Protein AF-A0A0M4GT12-F1 (afdb_monomer_lite)

Structure (mmCIF, N/CA/C/O backbone):
data_AF-A0A0M4GT12-F1
#
_entry.id   AF-A0A0M4GT12-F1
#
loop_
_atom_site.group_PDB
_atom_site.id
_atom_site.type_symbol
_atom_site.label_atom_id
_atom_site.label_alt_id
_atom_site.label_comp_id
_atom_site.label_asym_id
_atom_site.label_entity_id
_atom_site.label_seq_id
_atom_site.pdbx_PDB_ins_code
_atom_site.Cartn_x
_atom_site.Cartn_y
_atom_site.Cartn_z
_atom_site.occupancy
_atom_site.B_iso_or_equiv
_atom_site.auth_seq_id
_atom_site.auth_comp_id
_atom_site.auth_asym_id
_atom_site.auth_atom_id
_atom_site.pdbx_PDB_model_num
ATOM 1 N N . MET A 1 1 ? 30.288 -20.845 0.900 1.00 31.38 1 MET A N 1
ATOM 2 C CA . MET A 1 1 ? 29.577 -21.701 -0.071 1.00 31.38 1 MET A CA 1
ATOM 3 C C . MET A 1 1 ? 28.339 -20.918 -0.477 1.00 31.38 1 MET A C 1
ATOM 5 O O . MET A 1 1 ? 27.405 -20.846 0.304 1.00 31.38 1 MET A O 1
ATOM 9 N N . TRP A 1 2 ? 28.412 -20.180 -1.585 1.00 34.66 2 TRP A N 1
ATOM 10 C CA . TRP A 1 2 ? 27.347 -19.275 -2.030 1.00 34.66 2 TRP A CA 1
ATOM 11 C C . TRP A 1 2 ? 26.615 -19.950 -3.186 1.00 34.66 2 TRP A C 1
ATOM 13 O O . TRP A 1 2 ? 27.228 -20.265 -4.205 1.00 34.66 2 TRP A O 1
ATOM 23 N N . PHE A 1 3 ? 25.332 -20.250 -3.001 1.00 40.91 3 PHE A N 1
ATOM 24 C CA . PHE A 1 3 ? 24.521 -20.883 -4.032 1.00 40.91 3 PHE A CA 1
ATOM 25 C C . PHE A 1 3 ? 24.009 -19.814 -5.000 1.00 40.91 3 PHE A C 1
ATOM 27 O O . PHE A 1 3 ? 23.063 -19.094 -4.699 1.00 40.91 3 PHE A O 1
ATOM 34 N N . HIS A 1 4 ? 24.619 -19.736 -6.183 1.00 47.84 4 HIS A N 1
ATOM 35 C CA . HIS A 1 4 ? 23.984 -19.135 -7.352 1.00 47.84 4 HIS A CA 1
ATOM 36 C C . HIS A 1 4 ? 22.899 -20.094 -7.859 1.00 47.84 4 HIS A C 1
ATOM 38 O O . HIS A 1 4 ? 23.170 -21.012 -8.635 1.00 47.84 4 HIS A O 1
ATOM 44 N N . LEU A 1 5 ? 21.664 -19.912 -7.393 1.00 47.19 5 LEU A N 1
ATOM 45 C CA . LEU A 1 5 ? 20.502 -20.589 -7.961 1.00 47.19 5 LEU A CA 1
ATOM 46 C C . LEU A 1 5 ? 20.040 -19.825 -9.210 1.00 47.19 5 LEU A C 1
ATOM 48 O O . LEU A 1 5 ? 19.575 -18.697 -9.131 1.00 47.19 5 LEU A O 1
ATOM 52 N N . ARG A 1 6 ? 20.264 -20.475 -10.358 1.00 41.41 6 ARG A N 1
ATOM 53 C CA . ARG A 1 6 ? 19.697 -20.270 -11.704 1.00 41.41 6 ARG A CA 1
ATOM 54 C C . ARG A 1 6 ? 19.019 -18.918 -11.986 1.00 41.41 6 ARG A C 1
ATOM 56 O O . ARG A 1 6 ? 17.830 -18.731 -11.759 1.00 41.41 6 ARG A O 1
ATOM 63 N N . TRP A 1 7 ? 19.782 -18.065 -12.662 1.00 50.06 7 TRP A N 1
ATOM 64 C CA . TRP A 1 7 ? 19.317 -16.954 -13.493 1.00 50.06 7 TRP A CA 1
ATOM 65 C C . TRP A 1 7 ? 18.466 -17.504 -14.655 1.00 50.06 7 TRP A C 1
ATOM 67 O O . TRP A 1 7 ? 18.990 -18.231 -15.500 1.00 50.06 7 TRP A O 1
ATOM 77 N N . GLY A 1 8 ? 17.163 -17.210 -14.700 1.00 49.66 8 GLY A N 1
ATOM 78 C CA . GLY A 1 8 ? 16.334 -17.556 -15.868 1.00 49.66 8 GLY A CA 1
ATOM 79 C C . GLY A 1 8 ? 14.818 -17.525 -15.676 1.00 49.66 8 GLY A C 1
ATOM 80 O O . GLY A 1 8 ? 14.084 -17.409 -16.651 1.00 49.66 8 GLY A O 1
ATOM 81 N N . THR A 1 9 ? 14.325 -17.577 -14.445 1.00 63.59 9 THR A N 1
ATOM 82 C CA . THR A 1 9 ? 12.902 -17.397 -14.137 1.00 63.59 9 THR A CA 1
ATOM 83 C C . THR A 1 9 ? 12.826 -16.455 -12.951 1.00 63.59 9 THR A C 1
ATOM 85 O O . THR A 1 9 ? 13.494 -16.724 -11.956 1.00 63.59 9 THR A O 1
ATOM 88 N N . GLY A 1 10 ? 12.087 -15.347 -13.072 1.00 73.38 10 GLY A N 1
ATOM 89 C CA . GLY A 1 10 ? 11.880 -14.392 -11.977 1.00 73.38 10 GLY A CA 1
ATOM 90 C C . GLY A 1 10 ? 11.332 -15.051 -10.698 1.00 73.38 10 GLY A C 1
ATOM 91 O O .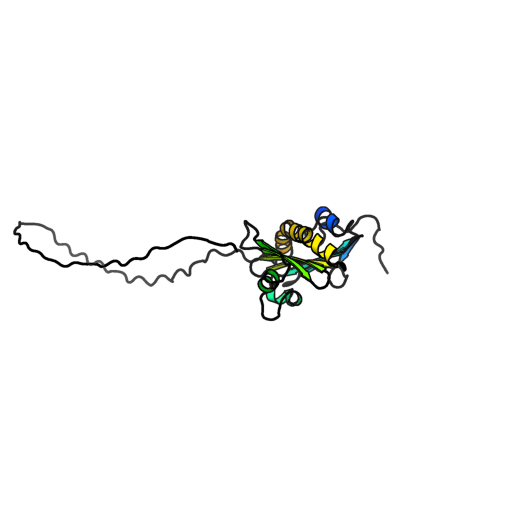 GLY A 1 10 ? 11.116 -16.267 -10.668 1.00 73.38 10 GLY A O 1
ATOM 92 N N . PRO A 1 11 ? 11.093 -14.273 -9.632 1.00 85.06 11 PRO A N 1
ATOM 93 C CA . PRO A 1 11 ? 10.659 -14.812 -8.351 1.00 85.06 11 PRO A CA 1
ATOM 94 C C . PRO A 1 11 ? 9.396 -15.668 -8.495 1.00 85.06 11 PRO A C 1
ATOM 96 O O . PRO A 1 11 ? 8.547 -15.429 -9.360 1.00 85.06 11 PRO A O 1
ATOM 99 N N . ALA A 1 12 ? 9.302 -16.691 -7.644 1.00 86.38 12 ALA A N 1
ATOM 100 C CA . ALA A 1 12 ? 8.151 -17.578 -7.616 1.00 86.38 12 ALA A CA 1
ATOM 101 C C . ALA A 1 12 ? 6.878 -16.792 -7.276 1.00 86.38 12 ALA A C 1
ATOM 103 O O . ALA A 1 12 ? 6.884 -15.918 -6.409 1.00 86.38 12 ALA A O 1
ATOM 104 N N . GLU A 1 13 ? 5.787 -17.121 -7.962 1.00 88.69 13 GLU A N 1
ATOM 105 C CA . GLU A 1 13 ? 4.463 -16.610 -7.629 1.00 88.69 13 GLU A CA 1
ATOM 106 C C . GLU A 1 13 ? 3.770 -17.534 -6.611 1.00 88.69 13 GLU A C 1
ATOM 108 O O . GLU A 1 13 ? 3.918 -18.756 -6.711 1.00 88.69 13 GLU A O 1
ATOM 113 N N . PRO A 1 14 ? 2.972 -16.984 -5.678 1.00 92.38 14 PRO A N 1
ATOM 114 C CA . PRO A 1 14 ? 2.727 -15.556 -5.478 1.00 92.38 14 PRO A CA 1
ATOM 115 C C . PRO A 1 14 ? 3.894 -14.848 -4.766 1.00 92.38 14 PRO A C 1
ATOM 117 O O . PRO A 1 14 ? 4.503 -15.377 -3.839 1.00 92.38 14 PRO A O 1
ATOM 120 N N . MET A 1 15 ? 4.172 -13.615 -5.183 1.00 93.38 15 MET A N 1
ATOM 121 C CA . MET A 1 15 ? 5.093 -12.707 -4.496 1.00 93.38 15 MET A CA 1
ATOM 122 C C . MET A 1 15 ? 4.353 -12.031 -3.344 1.00 93.38 15 MET A C 1
ATOM 124 O O . MET A 1 15 ? 3.169 -11.726 -3.474 1.00 93.38 15 MET A O 1
ATOM 128 N N . CYS A 1 16 ? 5.028 -11.783 -2.220 1.00 93.81 16 CYS A N 1
ATOM 129 C CA . CYS A 1 16 ? 4.404 -11.152 -1.053 1.00 93.81 16 CYS A CA 1
ATOM 130 C C . CYS A 1 16 ? 3.036 -11.776 -0.697 1.00 93.81 16 CYS A C 1
ATOM 132 O O . CYS A 1 16 ? 2.039 -11.069 -0.562 1.00 93.81 16 CYS A O 1
ATOM 134 N N . LEU A 1 17 ? 2.998 -13.114 -0.605 1.00 93.31 17 LEU A N 1
ATOM 135 C CA . LEU A 1 17 ? 1.842 -13.975 -0.289 1.00 93.31 17 LEU A CA 1
ATOM 136 C C . LEU A 1 17 ? 0.717 -14.021 -1.330 1.00 93.31 17 LEU A C 1
ATOM 138 O O . LEU A 1 17 ? 0.179 -15.095 -1.583 1.00 93.31 17 LEU A O 1
ATOM 142 N N . VAL A 1 18 ? 0.346 -12.892 -1.934 1.00 95.62 18 VAL A N 1
ATOM 143 C CA . VAL A 1 18 ? -0.872 -12.797 -2.765 1.00 95.62 18 VAL A CA 1
ATOM 144 C C . VAL A 1 18 ? -0.678 -12.065 -4.090 1.00 95.62 18 VAL A C 1
ATOM 146 O O . VAL A 1 18 ? -1.592 -12.054 -4.919 1.00 95.62 18 VAL A O 1
ATOM 149 N N . MET A 1 19 ? 0.476 -11.430 -4.307 1.00 95.06 19 MET A N 1
ATOM 150 C CA . MET A 1 19 ? 0.724 -10.634 -5.506 1.00 95.06 19 MET A CA 1
ATOM 151 C C . MET A 1 19 ? 1.173 -11.512 -6.666 1.00 95.06 19 MET A C 1
ATOM 153 O O . MET A 1 19 ? 2.063 -12.355 -6.549 1.00 95.06 19 MET A O 1
ATOM 157 N N . THR A 1 20 ? 0.573 -11.274 -7.825 1.00 95.38 20 THR A N 1
ATOM 158 C CA . THR A 1 20 ? 0.978 -11.910 -9.079 1.00 95.38 20 THR A CA 1
ATOM 159 C C . THR A 1 20 ? 1.884 -10.981 -9.881 1.00 95.38 20 THR A C 1
ATOM 161 O O . THR A 1 20 ? 1.942 -9.773 -9.648 1.00 95.38 20 THR A O 1
ATOM 164 N N . ARG A 1 21 ? 2.544 -11.511 -10.904 1.00 94.69 21 ARG A N 1
ATOM 165 C CA . ARG A 1 21 ? 3.296 -10.760 -11.911 1.00 94.69 21 ARG A CA 1
ATOM 166 C C . ARG A 1 21 ? 2.418 -9.720 -12.586 1.00 94.69 21 ARG A C 1
ATOM 168 O O . ARG A 1 21 ? 2.892 -8.629 -12.865 1.00 94.69 21 ARG A O 1
ATOM 175 N N . GLN A 1 22 ? 1.138 -10.015 -12.805 1.00 95.19 22 GLN A N 1
ATOM 176 C CA . GLN A 1 22 ? 0.198 -9.043 -13.368 1.00 95.19 22 GLN A CA 1
ATOM 177 C C . GLN A 1 22 ? -0.039 -7.852 -12.433 1.00 95.19 22 GLN A C 1
ATOM 179 O O . GLN A 1 22 ? -0.253 -6.742 -12.912 1.00 95.19 22 GLN A O 1
ATOM 184 N N . ASP A 1 23 ? 0.026 -8.070 -11.119 1.00 96.56 23 ASP A N 1
ATOM 185 C CA . ASP A 1 23 ? -0.130 -7.004 -10.134 1.00 96.56 23 ASP A CA 1
ATOM 186 C C . ASP A 1 23 ? 1.118 -6.128 -10.031 1.00 96.56 23 ASP A C 1
ATOM 188 O O . ASP A 1 23 ? 0.999 -4.907 -9.963 1.00 96.56 23 ASP A O 1
ATOM 192 N N . VAL A 1 24 ? 2.305 -6.743 -10.032 1.00 95.69 24 VAL A N 1
ATOM 193 C CA . VAL A 1 24 ? 3.561 -6.022 -9.769 1.00 95.69 24 VAL A CA 1
ATOM 194 C C . VAL A 1 24 ? 4.196 -5.444 -11.029 1.00 95.69 24 VAL A C 1
ATOM 196 O O . VAL A 1 24 ? 4.809 -4.382 -10.962 1.00 95.69 24 VAL A O 1
ATOM 199 N N . ARG A 1 25 ? 4.038 -6.083 -12.195 1.00 95.88 25 ARG A N 1
ATOM 200 C CA . ARG A 1 25 ? 4.736 -5.661 -13.420 1.00 95.88 25 ARG A CA 1
ATOM 201 C C . ARG A 1 25 ? 4.466 -4.206 -13.825 1.00 95.88 25 ARG A C 1
ATOM 203 O O . ARG A 1 25 ? 5.420 -3.530 -14.200 1.00 95.88 25 ARG A O 1
ATOM 210 N N . PRO A 1 26 ? 3.228 -3.679 -13.730 1.00 95.69 26 PRO A N 1
ATOM 211 C CA . PRO A 1 26 ? 2.958 -2.266 -14.021 1.00 95.69 26 PRO A CA 1
ATOM 212 C C . PRO A 1 26 ? 3.675 -1.277 -13.083 1.00 95.69 26 PRO A C 1
ATOM 214 O O . PRO A 1 26 ? 3.834 -0.101 -13.424 1.00 95.69 26 PRO A O 1
ATOM 217 N N . LEU A 1 27 ? 4.086 -1.747 -11.903 1.00 95.62 27 LEU A N 1
ATOM 218 C CA . LEU A 1 27 ? 4.698 -0.948 -10.847 1.00 95.62 27 LEU A CA 1
ATOM 219 C C . LEU A 1 27 ? 6.226 -1.004 -10.907 1.00 95.62 27 LEU A C 1
ATOM 221 O O . LEU A 1 27 ? 6.869 0.040 -10.864 1.00 95.62 27 LEU A O 1
ATOM 225 N N . VAL A 1 28 ? 6.800 -2.205 -11.027 1.00 95.38 28 VAL A N 1
ATOM 226 C CA . VAL A 1 28 ? 8.249 -2.425 -10.856 1.00 95.38 28 VAL A CA 1
ATOM 227 C C . VAL A 1 28 ? 8.977 -2.922 -12.108 1.00 95.38 28 VAL A C 1
ATOM 229 O O . VAL A 1 28 ? 10.199 -3.063 -12.081 1.00 95.38 28 VAL A O 1
ATOM 232 N N . GLY A 1 29 ? 8.269 -3.160 -13.215 1.00 94.69 29 GLY A N 1
ATOM 233 C CA . GLY A 1 29 ? 8.816 -3.874 -14.373 1.00 94.69 29 GLY A CA 1
ATOM 234 C C . GLY A 1 29 ? 8.836 -5.387 -14.139 1.00 94.69 29 GLY A C 1
ATOM 235 O O . GLY A 1 29 ? 8.055 -5.902 -13.337 1.00 94.69 29 GLY A O 1
ATOM 236 N N . GLU A 1 30 ? 9.697 -6.129 -14.837 1.00 94.62 30 GLU A N 1
ATOM 237 C CA . GLU A 1 30 ? 9.848 -7.555 -14.530 1.00 94.62 30 GLU A CA 1
ATOM 238 C C . GLU A 1 30 ? 10.423 -7.717 -13.118 1.00 94.62 30 GLU A C 1
ATOM 240 O O . GLU A 1 30 ? 11.397 -7.066 -12.737 1.00 94.62 30 GLU A O 1
ATOM 245 N N . ALA A 1 31 ? 9.774 -8.556 -12.310 1.00 94.25 31 ALA A N 1
ATOM 246 C CA . ALA A 1 31 ? 10.211 -8.802 -10.946 1.00 94.25 31 ALA A CA 1
ATOM 247 C C . ALA A 1 31 ? 11.523 -9.598 -10.961 1.00 94.25 31 ALA A C 1
ATOM 249 O O . ALA A 1 31 ? 11.642 -10.615 -11.649 1.00 94.25 31 ALA A O 1
ATOM 250 N N . VAL A 1 32 ? 12.493 -9.143 -10.175 1.00 94.25 32 VAL A N 1
ATOM 251 C CA . VAL A 1 32 ? 13.842 -9.713 -10.082 1.00 94.25 32 VAL A CA 1
ATOM 252 C C . VAL A 1 32 ? 13.995 -10.502 -8.788 1.00 94.25 32 VAL A C 1
ATOM 254 O O . VAL A 1 32 ? 14.505 -11.622 -8.802 1.00 94.25 32 VAL A O 1
ATOM 257 N N . SER A 1 33 ? 13.532 -9.950 -7.667 1.00 92.38 33 SER A N 1
ATOM 258 C CA . SER A 1 33 ? 13.633 -10.596 -6.360 1.00 92.38 33 SER A CA 1
ATOM 259 C C . SER A 1 33 ? 12.532 -10.140 -5.407 1.00 92.38 33 SER A C 1
ATOM 261 O O . SER A 1 33 ? 11.835 -9.154 -5.642 1.00 92.38 33 SER A O 1
ATOM 263 N N . VAL A 1 34 ? 12.371 -10.895 -4.321 1.00 93.75 34 VAL A N 1
ATOM 264 C CA . VAL A 1 34 ? 11.459 -10.575 -3.223 1.00 93.75 34 VAL A CA 1
ATOM 265 C C . VAL A 1 34 ? 12.218 -10.755 -1.914 1.00 93.75 34 VAL A C 1
ATOM 267 O O . VAL A 1 34 ? 12.951 -11.737 -1.774 1.00 93.75 34 VAL A O 1
ATOM 270 N N . SER A 1 35 ? 12.074 -9.814 -0.986 1.00 91.88 35 SER A N 1
ATOM 271 C CA . SER A 1 35 ? 12.809 -9.807 0.281 1.00 91.88 35 SER A CA 1
ATOM 272 C C . SER A 1 35 ? 11.974 -9.256 1.442 1.00 91.88 35 SER A C 1
ATOM 274 O O . SER A 1 35 ? 10.878 -8.736 1.230 1.00 91.88 35 SER A O 1
ATOM 276 N N . ASP A 1 36 ? 12.459 -9.417 2.672 1.00 86.31 36 ASP A N 1
ATOM 277 C CA . ASP A 1 36 ? 11.925 -8.742 3.860 1.00 86.31 36 ASP A CA 1
ATOM 278 C C . ASP A 1 36 ? 12.496 -7.315 4.025 1.00 86.31 36 ASP A C 1
ATOM 280 O O . ASP A 1 36 ? 13.271 -6.829 3.201 1.00 86.31 36 ASP A O 1
ATOM 284 N N . ASP A 1 37 ? 12.156 -6.644 5.128 1.00 73.06 37 ASP A N 1
ATOM 285 C CA . ASP A 1 37 ? 12.654 -5.295 5.454 1.00 73.06 37 ASP A CA 1
ATOM 286 C C . ASP A 1 37 ? 14.175 -5.198 5.650 1.00 73.06 37 ASP A C 1
ATOM 288 O O . ASP A 1 37 ? 14.742 -4.105 5.653 1.00 73.06 37 ASP A O 1
ATOM 292 N N . ARG A 1 38 ? 14.852 -6.329 5.853 1.00 73.50 38 ARG A N 1
ATOM 293 C CA . ARG A 1 38 ? 16.302 -6.419 6.066 1.00 73.50 38 ARG A CA 1
ATOM 294 C C . ARG A 1 38 ? 17.027 -6.938 4.822 1.00 73.50 38 ARG A C 1
ATOM 296 O O . ARG A 1 38 ? 18.225 -7.213 4.896 1.00 73.50 38 ARG A O 1
ATOM 303 N N . GLY A 1 39 ? 16.324 -7.085 3.694 1.00 74.31 39 GLY A N 1
ATOM 304 C CA . GLY A 1 39 ? 16.860 -7.673 2.465 1.00 74.31 39 GLY A CA 1
ATOM 305 C C . GLY A 1 39 ? 17.098 -9.187 2.562 1.00 74.31 39 GLY A C 1
ATOM 306 O O . GLY A 1 39 ? 17.792 -9.762 1.721 1.00 74.31 39 GLY A O 1
ATOM 307 N N . GLY A 1 40 ? 16.562 -9.829 3.599 1.00 75.19 40 GLY A N 1
ATOM 308 C CA . GLY A 1 40 ? 16.594 -11.264 3.835 1.00 75.19 40 GLY A CA 1
ATOM 309 C C . GLY A 1 40 ? 15.408 -12.000 3.200 1.00 75.19 40 GLY A C 1
ATOM 310 O O . GLY A 1 40 ? 14.583 -11.400 2.506 1.00 75.19 40 GLY A O 1
ATOM 311 N N . PRO A 1 41 ? 15.317 -13.327 3.395 1.00 76.81 41 PRO A N 1
ATOM 312 C CA . PRO A 1 41 ? 14.152 -14.090 2.963 1.00 76.81 41 PRO A CA 1
ATOM 313 C C . PRO A 1 41 ? 12.895 -13.608 3.695 1.00 76.81 41 PRO A C 1
ATOM 315 O O . PRO A 1 41 ? 12.948 -13.323 4.887 1.00 76.81 41 PRO A O 1
ATOM 318 N N . ILE A 1 42 ? 11.760 -13.573 2.993 1.00 76.38 42 ILE A N 1
ATOM 319 C CA . ILE A 1 42 ? 10.483 -13.134 3.571 1.00 76.38 42 ILE A CA 1
ATOM 320 C C . ILE A 1 42 ? 10.124 -14.042 4.758 1.00 76.38 42 ILE A C 1
ATOM 322 O O . ILE A 1 42 ? 10.006 -15.261 4.565 1.00 76.38 42 ILE A O 1
ATOM 326 N N . PRO A 1 43 ? 9.925 -13.494 5.967 1.00 71.75 43 PRO A N 1
ATOM 327 C CA . PRO A 1 43 ? 9.473 -14.288 7.091 1.00 71.75 43 PRO A CA 1
ATOM 328 C C . PRO A 1 43 ? 8.037 -14.767 6.857 1.00 71.75 43 PRO A C 1
ATOM 330 O O . PRO A 1 43 ? 7.231 -14.122 6.176 1.00 71.75 43 PRO A O 1
ATOM 333 N N . SER A 1 44 ? 7.702 -15.909 7.458 1.00 77.00 44 SER A N 1
ATOM 334 C CA . SER A 1 44 ? 6.291 -16.265 7.629 1.00 77.00 44 SER A CA 1
ATOM 335 C C . SER A 1 44 ? 5.601 -15.173 8.457 1.00 77.00 44 SER A C 1
ATOM 337 O O . SER A 1 44 ? 6.264 -14.586 9.312 1.00 77.00 44 SER A O 1
ATOM 339 N N . PRO A 1 45 ? 4.308 -14.885 8.229 1.00 80.44 45 PRO A N 1
ATOM 340 C CA . PRO A 1 45 ? 3.575 -13.911 9.032 1.00 80.44 45 PRO A CA 1
ATOM 341 C C . PRO A 1 45 ? 3.734 -14.177 10.533 1.00 80.44 45 PRO A C 1
ATOM 343 O O . PRO A 1 45 ? 3.393 -15.256 11.018 1.00 80.44 45 PRO A O 1
ATOM 346 N N . GLU A 1 46 ? 4.280 -13.198 11.254 1.00 75.25 46 GLU A N 1
ATOM 347 C CA . GLU A 1 46 ? 4.366 -13.205 12.713 1.00 75.25 46 GLU A CA 1
ATOM 348 C C . GLU A 1 46 ? 3.187 -12.413 13.302 1.00 75.25 46 GLU A C 1
ATOM 350 O O . GLU A 1 46 ? 2.649 -11.524 12.637 1.00 75.25 46 GLU A O 1
ATOM 355 N N . PRO A 1 47 ? 2.754 -12.694 14.545 1.00 77.19 47 PRO A N 1
ATOM 356 C CA . PRO A 1 47 ? 1.672 -11.940 15.164 1.00 77.19 47 PRO A CA 1
ATOM 357 C C . PRO A 1 47 ? 2.006 -10.442 15.247 1.00 77.19 47 PRO A C 1
ATOM 359 O O . PRO A 1 47 ? 2.983 -10.049 15.881 1.00 77.19 47 PRO A O 1
ATOM 362 N N . GLY A 1 48 ? 1.163 -9.604 14.641 1.00 88.06 48 GLY A N 1
ATOM 363 C CA . GLY A 1 48 ? 1.165 -8.154 14.853 1.00 88.06 48 GLY A CA 1
ATOM 364 C C . GLY A 1 48 ? 1.825 -7.306 13.765 1.00 88.06 48 GLY A C 1
ATOM 365 O O . GLY A 1 48 ? 1.531 -6.119 13.698 1.00 88.06 48 GLY A O 1
ATOM 366 N N . TYR A 1 49 ? 2.685 -7.854 12.904 1.00 91.88 49 TYR A N 1
ATOM 367 C CA . TYR A 1 49 ? 3.234 -7.108 11.765 1.00 91.88 49 TYR A CA 1
ATOM 368 C C . TYR A 1 49 ? 3.862 -8.049 10.741 1.00 91.88 49 TYR A C 1
ATOM 370 O O . TYR A 1 49 ? 4.532 -9.018 11.095 1.00 91.88 49 TYR A O 1
ATOM 378 N N . TRP A 1 50 ? 3.690 -7.734 9.464 1.00 94.00 50 TRP A N 1
ATOM 379 C CA . TRP A 1 50 ? 4.346 -8.442 8.377 1.00 94.00 50 TRP A CA 1
ATOM 380 C C . TRP A 1 50 ? 4.717 -7.466 7.268 1.00 94.00 50 TRP A C 1
ATOM 382 O O . TRP A 1 50 ? 3.934 -6.576 6.942 1.00 94.00 50 TRP A O 1
ATOM 392 N N . ALA A 1 51 ? 5.891 -7.651 6.670 1.00 93.94 51 ALA A N 1
ATOM 393 C CA . ALA A 1 51 ? 6.338 -6.830 5.560 1.00 93.94 51 ALA A CA 1
ATOM 394 C C . ALA A 1 51 ? 7.071 -7.643 4.494 1.00 93.94 51 ALA A C 1
ATOM 396 O O . ALA A 1 51 ? 7.666 -8.690 4.764 1.00 93.94 51 ALA A O 1
ATOM 397 N N . CYS A 1 52 ? 7.005 -7.143 3.266 1.00 94.56 52 CYS A N 1
ATOM 398 C CA . CYS A 1 52 ? 7.600 -7.754 2.093 1.00 94.56 52 CYS A CA 1
ATOM 399 C C . CYS A 1 52 ? 7.903 -6.699 1.033 1.00 94.56 52 CYS A C 1
ATOM 401 O O . CYS A 1 52 ? 7.088 -5.815 0.781 1.00 94.56 52 CYS A O 1
ATOM 403 N N . SER A 1 53 ? 9.042 -6.832 0.364 1.00 95.62 53 SER A N 1
ATOM 404 C CA . SER A 1 53 ? 9.442 -5.977 -0.747 1.00 95.62 53 SER A CA 1
ATOM 405 C C . SER A 1 53 ? 9.552 -6.780 -2.035 1.00 95.62 53 SER A C 1
ATOM 407 O O . SER A 1 53 ? 10.154 -7.853 -2.051 1.00 95.62 53 SER A O 1
ATOM 409 N N . VAL A 1 54 ? 9.003 -6.252 -3.131 1.00 96.06 54 VAL A N 1
ATOM 410 C CA . VAL A 1 54 ? 9.221 -6.775 -4.489 1.00 96.06 54 VAL A CA 1
ATOM 411 C C . VAL A 1 54 ? 10.147 -5.819 -5.219 1.00 96.06 54 VAL A C 1
ATOM 413 O O . VAL A 1 54 ? 9.800 -4.657 -5.430 1.00 96.06 54 VAL A O 1
ATOM 416 N N . HIS A 1 55 ? 11.299 -6.326 -5.644 1.00 94.69 55 HIS A N 1
ATOM 417 C CA . HIS A 1 55 ? 12.267 -5.581 -6.436 1.00 94.69 55 HIS A CA 1
ATOM 418 C C . HIS A 1 55 ? 12.126 -5.981 -7.897 1.00 94.69 55 HIS A C 1
ATOM 420 O O . HIS A 1 55 ? 12.246 -7.162 -8.237 1.00 94.69 55 HIS A O 1
ATOM 426 N N . GLY A 1 56 ? 11.867 -5.009 -8.762 1.00 94.12 56 GLY A N 1
ATOM 427 C CA . GLY A 1 56 ? 11.867 -5.198 -10.205 1.00 94.12 56 GLY A CA 1
ATOM 428 C C . GLY A 1 56 ? 12.981 -4.418 -10.887 1.00 94.12 56 GLY A C 1
ATOM 429 O O . GLY A 1 56 ? 13.775 -3.728 -10.250 1.00 94.12 56 GLY A O 1
ATOM 430 N N . GLU A 1 57 ? 13.040 -4.541 -12.207 1.00 93.69 57 GLU A N 1
ATOM 431 C CA . GLU A 1 57 ? 14.054 -3.881 -13.037 1.00 93.69 57 GLU A CA 1
ATOM 432 C C . GLU A 1 57 ? 13.976 -2.348 -12.995 1.00 93.69 57 GLU A C 1
ATOM 434 O O . GLU A 1 57 ? 14.976 -1.676 -13.235 1.00 93.69 57 GLU A O 1
ATOM 439 N N . SER A 1 58 ? 12.789 -1.789 -12.737 1.00 91.88 58 SER A N 1
ATOM 440 C CA . SER A 1 58 ? 12.538 -0.342 -12.826 1.00 91.88 58 SER A CA 1
ATOM 441 C C . SER A 1 58 ? 12.321 0.336 -11.478 1.00 91.88 58 SER A C 1
ATOM 443 O O . SER A 1 58 ? 12.578 1.530 -11.352 1.00 91.88 58 SER A O 1
ATOM 445 N N . ALA A 1 59 ? 11.805 -0.391 -10.490 1.00 94.00 59 ALA A N 1
ATOM 446 C CA . ALA A 1 59 ? 11.475 0.152 -9.177 1.00 94.00 59 ALA A CA 1
ATOM 447 C C . ALA A 1 59 ? 11.367 -0.974 -8.143 1.00 94.00 59 ALA A C 1
ATOM 449 O O . ALA A 1 59 ? 11.502 -2.156 -8.461 1.00 94.00 59 ALA A O 1
ATOM 450 N N . SER A 1 60 ? 11.093 -0.608 -6.895 1.00 94.38 60 SER A N 1
ATOM 451 C CA . SER A 1 60 ? 10.709 -1.551 -5.846 1.00 94.38 60 SER A CA 1
ATOM 452 C C . SER A 1 60 ? 9.422 -1.085 -5.186 1.00 94.38 60 SER A C 1
ATOM 454 O O . SER A 1 60 ? 9.207 0.116 -5.039 1.00 94.38 60 SER A O 1
ATOM 456 N N . ILE A 1 61 ? 8.579 -2.031 -4.786 1.00 96.31 61 ILE A N 1
ATOM 457 C CA . ILE A 1 61 ? 7.466 -1.754 -3.876 1.00 96.31 61 ILE A CA 1
ATOM 458 C C . ILE A 1 61 ? 7.730 -2.426 -2.543 1.00 96.31 61 ILE A C 1
ATOM 460 O O . ILE A 1 61 ? 8.267 -3.535 -2.507 1.00 96.31 61 ILE A O 1
ATOM 464 N N . ARG A 1 62 ? 7.295 -1.776 -1.469 1.00 95.75 62 ARG A N 1
ATOM 465 C CA . ARG A 1 62 ? 7.236 -2.348 -0.128 1.00 95.75 62 ARG A CA 1
ATOM 466 C C . ARG A 1 62 ? 5.782 -2.485 0.289 1.00 95.75 62 ARG A C 1
ATOM 468 O O . ARG A 1 62 ? 4.961 -1.628 -0.018 1.00 95.75 62 ARG A O 1
ATOM 475 N N . VAL A 1 63 ? 5.472 -3.589 0.945 1.00 96.62 63 VAL A N 1
ATOM 476 C CA . VAL A 1 63 ? 4.140 -3.977 1.393 1.00 96.62 63 VAL A CA 1
ATOM 477 C C . VAL A 1 63 ? 4.225 -4.240 2.881 1.00 96.62 63 VAL A C 1
ATOM 479 O O . VAL A 1 63 ? 5.092 -4.990 3.318 1.00 96.62 63 VAL A O 1
ATOM 482 N N . GLU A 1 64 ? 3.313 -3.662 3.643 1.00 96.06 64 GLU A N 1
ATOM 483 C CA . GLU A 1 64 ? 3.214 -3.824 5.087 1.00 96.06 64 GLU A CA 1
ATOM 484 C C . GLU A 1 64 ? 1.788 -4.202 5.443 1.00 96.06 64 GLU A C 1
ATOM 486 O O . GLU A 1 64 ? 0.845 -3.640 4.892 1.00 96.06 64 GLU A O 1
ATOM 491 N N . ALA A 1 65 ? 1.625 -5.126 6.378 1.00 96.56 65 ALA A N 1
ATOM 492 C CA . ALA A 1 65 ? 0.339 -5.531 6.911 1.00 96.56 65 ALA A CA 1
ATOM 493 C C . ALA A 1 65 ? 0.410 -5.586 8.437 1.00 96.56 65 ALA A C 1
ATOM 495 O O . ALA A 1 65 ? 1.409 -6.019 9.013 1.00 96.56 65 ALA A O 1
ATOM 496 N N . THR A 1 66 ? -0.657 -5.154 9.098 1.00 96.06 66 THR A N 1
ATOM 497 C CA . THR A 1 66 ? -0.747 -5.149 10.561 1.00 96.06 66 THR A CA 1
ATOM 498 C C . THR A 1 66 ? -2.201 -5.283 11.013 1.00 96.06 66 THR A C 1
ATOM 500 O O . THR A 1 66 ? -3.077 -4.688 10.379 1.00 96.06 66 THR A O 1
ATOM 503 N N . PRO A 1 67 ? -2.487 -6.021 12.100 1.00 95.56 67 PRO A N 1
ATOM 504 C CA . PRO A 1 67 ? -3.784 -5.973 12.757 1.00 95.56 67 PRO A CA 1
ATOM 505 C C . PRO A 1 67 ? -3.961 -4.717 13.634 1.00 95.56 67 PRO A C 1
ATOM 507 O O . PRO A 1 67 ? -5.101 -4.366 13.922 1.00 95.56 67 PRO A O 1
ATOM 510 N N . ASP A 1 68 ? -2.867 -4.027 13.989 1.00 94.69 68 ASP A N 1
ATOM 511 C CA . ASP A 1 68 ? -2.813 -2.894 14.926 1.00 94.69 68 ASP A CA 1
ATOM 512 C C . ASP A 1 68 ? -2.215 -1.645 14.246 1.00 94.69 68 ASP A C 1
ATOM 514 O O . ASP A 1 68 ? -1.061 -1.260 14.468 1.00 94.69 68 ASP A O 1
ATOM 518 N N . ALA A 1 69 ? -2.980 -1.016 13.355 1.00 95.56 69 ALA A N 1
ATOM 519 C CA . ALA A 1 69 ? -2.514 0.081 12.506 1.00 95.56 69 ALA A CA 1
ATOM 520 C C . ALA A 1 69 ? -2.022 1.294 13.309 1.00 95.56 69 ALA A C 1
ATOM 522 O O . ALA A 1 69 ? -0.960 1.836 13.014 1.00 95.56 69 ALA A O 1
ATOM 523 N N . ASP A 1 70 ? -2.749 1.700 14.351 1.00 95.44 70 ASP A N 1
ATOM 524 C CA . ASP A 1 70 ? -2.390 2.884 15.139 1.00 95.44 70 ASP A CA 1
ATOM 525 C C . ASP A 1 70 ? -1.090 2.720 15.934 1.00 95.44 70 ASP A C 1
ATOM 527 O O . ASP A 1 70 ? -0.420 3.720 16.206 1.00 95.44 70 ASP A O 1
ATOM 531 N N . GLU A 1 71 ? -0.727 1.491 16.301 1.00 93.06 71 GLU A N 1
ATOM 532 C CA . GLU A 1 71 ? 0.525 1.190 16.997 1.00 93.06 71 GLU A CA 1
ATOM 533 C C . GLU A 1 71 ? 1.674 0.995 16.001 1.00 93.06 71 GLU A C 1
ATOM 535 O O . GLU A 1 71 ? 2.756 1.561 16.166 1.00 93.06 71 GLU A O 1
ATOM 540 N N . ARG A 1 72 ? 1.440 0.202 14.948 1.00 94.06 72 ARG A N 1
ATOM 541 C CA . ARG A 1 72 ? 2.501 -0.285 14.053 1.00 94.06 72 ARG A CA 1
ATOM 542 C C . ARG A 1 72 ? 2.834 0.655 12.903 1.00 94.06 72 ARG A C 1
ATOM 544 O O . ARG A 1 72 ? 3.920 0.547 12.346 1.00 94.06 72 ARG A O 1
ATOM 551 N N . LEU A 1 73 ? 1.949 1.593 12.571 1.00 94.69 73 LEU A N 1
ATOM 552 C CA . LEU A 1 73 ? 2.144 2.569 11.493 1.00 94.69 73 LEU A CA 1
ATOM 553 C C . LEU A 1 73 ? 2.485 3.968 12.024 1.00 94.69 73 LEU A C 1
ATOM 555 O O . LEU A 1 73 ? 2.081 4.985 11.458 1.00 94.69 73 LEU A O 1
ATOM 559 N N . SER A 1 74 ? 3.247 4.027 13.118 1.00 93.62 74 SER A N 1
ATOM 560 C CA . SER A 1 74 ? 3.648 5.276 13.778 1.00 93.62 74 SER A CA 1
ATOM 561 C C . SER A 1 74 ? 4.408 6.243 12.859 1.00 93.62 74 SER A C 1
ATOM 563 O O . SER A 1 74 ? 4.283 7.451 13.024 1.00 93.62 74 SER A O 1
ATOM 565 N N . ASN A 1 75 ? 5.114 5.738 11.842 1.00 92.81 75 ASN A N 1
ATOM 566 C CA . ASN A 1 75 ? 5.842 6.552 10.858 1.00 92.81 75 ASN A CA 1
ATOM 567 C C . ASN A 1 75 ? 4.928 7.355 9.906 1.00 92.81 75 ASN A C 1
ATOM 569 O O . ASN A 1 75 ? 5.388 8.279 9.233 1.00 92.81 75 ASN A O 1
ATOM 573 N N . TYR A 1 76 ? 3.640 7.009 9.827 1.00 94.31 76 TYR A N 1
ATOM 574 C CA . TYR A 1 76 ? 2.681 7.636 8.908 1.00 94.31 76 TYR A CA 1
ATOM 575 C C . TYR A 1 76 ? 1.755 8.649 9.581 1.00 94.31 76 TYR A C 1
ATOM 577 O O . TYR A 1 76 ? 0.985 9.332 8.897 1.00 94.31 76 TYR A O 1
ATOM 585 N N . LYS A 1 77 ? 1.827 8.762 10.909 1.00 93.94 77 LYS A N 1
ATOM 586 C CA . LYS A 1 77 ? 0.871 9.521 11.711 1.00 93.94 77 LYS A CA 1
ATOM 587 C C . LYS A 1 77 ? 1.545 10.520 12.640 1.00 93.94 77 LYS A C 1
ATOM 589 O O . LYS A 1 77 ? 2.716 10.385 12.983 1.00 93.94 77 LYS A O 1
ATOM 594 N N . ASP A 1 78 ? 0.758 11.480 13.104 1.00 92.44 78 ASP A N 1
ATOM 595 C CA . ASP A 1 78 ? 1.154 12.296 14.245 1.00 92.44 78 ASP A CA 1
ATOM 596 C C . ASP A 1 78 ? 1.045 11.454 15.530 1.00 92.44 78 ASP A C 1
ATOM 598 O O . ASP A 1 78 ? 0.134 10.625 15.630 1.00 92.44 78 ASP A O 1
ATOM 602 N N . PRO A 1 79 ? 1.919 11.645 16.538 1.00 89.62 79 PRO A N 1
ATOM 603 C CA . PRO A 1 79 ? 1.983 10.762 17.707 1.00 89.62 79 PRO A CA 1
ATOM 604 C C . PRO A 1 79 ? 0.644 10.549 18.431 1.00 89.62 79 PRO A C 1
ATOM 606 O O . PRO A 1 79 ? 0.346 9.439 18.869 1.00 89.62 79 PRO A O 1
ATOM 609 N N . GLU A 1 80 ? -0.175 11.598 18.521 1.00 92.94 80 GLU A N 1
ATOM 610 C CA . GLU A 1 80 ? -1.437 11.608 19.275 1.00 92.94 80 GLU A CA 1
ATOM 611 C C . GLU A 1 80 ? -2.680 11.400 18.399 1.00 92.94 80 GLU A C 1
ATOM 613 O O . GLU A 1 80 ? -3.801 11.385 18.906 1.00 92.94 80 GLU A O 1
ATOM 618 N N . THR A 1 81 ? -2.508 11.245 17.085 1.00 95.50 81 THR A N 1
ATOM 619 C CA . THR A 1 81 ? -3.627 11.137 16.142 1.00 95.50 81 THR A CA 1
ATOM 620 C C . THR A 1 81 ? -3.694 9.722 15.563 1.00 95.50 81 THR A C 1
ATOM 622 O O . THR A 1 81 ? -2.654 9.150 15.226 1.00 95.50 81 THR A O 1
ATOM 625 N N . PRO A 1 82 ? -4.889 9.112 15.444 1.00 96.06 82 PRO A N 1
ATOM 626 C CA . PRO A 1 82 ? -5.046 7.845 14.737 1.00 96.06 82 PRO A CA 1
ATOM 627 C C . PRO A 1 82 ? -4.526 7.930 13.298 1.00 96.06 82 PRO A C 1
ATOM 629 O O . PRO A 1 82 ? -4.725 8.942 12.620 1.00 96.06 82 PRO A O 1
ATOM 632 N N . VAL A 1 83 ? -3.904 6.863 12.794 1.00 97.50 83 VAL A N 1
ATOM 633 C CA . VAL A 1 83 ? -3.231 6.869 11.484 1.00 97.50 83 VAL A CA 1
ATOM 634 C C . VAL A 1 83 ? -4.188 7.210 10.350 1.00 97.50 83 VAL A C 1
ATOM 636 O O . VAL A 1 83 ? -3.882 8.058 9.513 1.00 97.50 83 VAL A O 1
ATOM 639 N N . LEU A 1 84 ? -5.395 6.642 10.363 1.00 96.69 84 LEU A N 1
ATOM 640 C CA . LEU A 1 84 ? -6.402 6.943 9.349 1.00 96.69 84 LEU A CA 1
ATOM 641 C C . LEU A 1 84 ? -6.821 8.422 9.394 1.00 96.69 84 LEU A C 1
ATOM 643 O O . LEU A 1 84 ? -7.020 9.044 8.350 1.00 96.69 84 LEU A O 1
ATOM 647 N N . GLN A 1 85 ? -6.916 9.012 10.5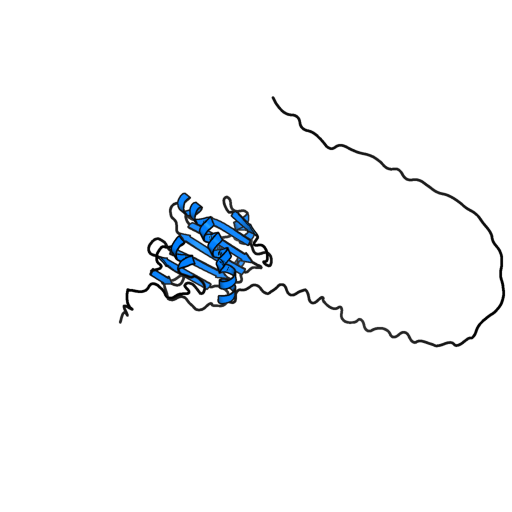86 1.00 96.81 85 GLN A N 1
ATOM 648 C CA . GLN A 1 85 ? -7.268 10.421 10.746 1.00 96.81 85 GLN A CA 1
ATOM 649 C C . GLN A 1 85 ? -6.144 11.347 10.264 1.00 96.81 85 GLN A C 1
ATOM 651 O O . GLN A 1 85 ? -6.422 12.290 9.520 1.00 96.81 85 GLN A O 1
ATOM 656 N N . THR A 1 86 ? -4.880 11.072 10.606 1.00 97.06 86 THR A N 1
ATOM 657 C CA . THR A 1 86 ? -3.747 11.843 10.066 1.00 97.06 86 THR A CA 1
ATOM 658 C C . THR A 1 86 ? -3.709 11.758 8.540 1.00 97.06 86 THR A C 1
ATOM 660 O O . THR A 1 86 ? -3.577 12.775 7.861 1.00 97.06 86 THR A O 1
ATOM 663 N N . LEU A 1 87 ? -3.871 10.562 7.968 1.00 97.19 87 LEU A N 1
ATOM 664 C CA . LEU A 1 87 ? -3.753 10.377 6.521 1.00 97.19 87 LEU A CA 1
ATOM 665 C C . LEU A 1 87 ? -4.918 10.989 5.740 1.00 97.19 87 LEU A C 1
ATOM 667 O O . LEU A 1 87 ? -4.704 11.545 4.668 1.00 97.19 87 LEU A O 1
ATOM 671 N N . THR A 1 88 ? -6.142 10.938 6.266 1.00 96.19 88 THR A N 1
ATOM 672 C CA . THR A 1 88 ? -7.313 11.542 5.601 1.00 96.19 88 THR A CA 1
ATOM 673 C C . THR A 1 88 ? -7.341 13.067 5.684 1.00 96.19 88 THR A C 1
ATOM 675 O O . THR A 1 88 ? -7.948 13.707 4.828 1.00 96.19 88 THR A O 1
ATOM 678 N N . THR A 1 89 ? -6.679 13.660 6.680 1.00 95.81 89 THR A N 1
ATOM 679 C CA . THR A 1 89 ? -6.563 15.122 6.825 1.00 95.81 89 THR A CA 1
ATOM 680 C C . THR A 1 89 ? -5.304 15.692 6.168 1.00 95.81 89 THR A C 1
ATOM 682 O O . THR A 1 89 ? -5.177 16.910 6.014 1.00 95.81 89 THR A O 1
ATOM 685 N N . ARG A 1 90 ? -4.384 14.826 5.727 1.00 95.31 90 ARG A N 1
ATOM 686 C CA . ARG A 1 90 ? -3.148 15.217 5.049 1.00 95.31 90 ARG A CA 1
ATOM 687 C C . ARG A 1 90 ? -3.448 15.923 3.727 1.00 95.31 90 ARG A C 1
ATOM 689 O O . ARG A 1 90 ? -4.193 15.435 2.878 1.00 95.31 90 ARG A O 1
ATOM 696 N N . ARG A 1 91 ? -2.805 17.075 3.512 1.00 93.50 91 ARG A N 1
ATOM 697 C CA . ARG A 1 91 ? -2.923 17.828 2.256 1.00 93.50 91 ARG A CA 1
ATOM 698 C C . ARG A 1 91 ? -2.471 16.960 1.077 1.00 93.50 91 ARG A C 1
ATOM 700 O O . ARG A 1 91 ? -1.373 16.421 1.098 1.00 93.50 91 ARG A O 1
ATOM 707 N N . GLY A 1 92 ? -3.298 16.896 0.034 1.00 92.00 92 GLY A N 1
ATOM 708 C CA . GLY A 1 92 ? -2.996 16.150 -1.192 1.00 92.00 92 GLY A CA 1
ATOM 709 C C . GLY A 1 92 ? -3.263 14.647 -1.096 1.00 92.00 92 GLY A C 1
ATOM 710 O O . GLY A 1 92 ? -3.187 13.966 -2.116 1.00 92.00 92 GLY A O 1
ATOM 711 N N . ALA A 1 93 ? -3.623 14.133 0.083 1.00 96.38 93 ALA A N 1
ATOM 712 C CA . ALA A 1 93 ? -4.096 12.767 0.202 1.00 96.38 93 ALA A CA 1
ATOM 713 C C . ALA A 1 93 ? -5.492 12.622 -0.419 1.00 96.38 93 ALA A C 1
ATOM 715 O O . ALA A 1 93 ? -6.312 13.544 -0.390 1.00 96.38 93 ALA A O 1
ATOM 716 N N . THR A 1 94 ? -5.776 11.443 -0.960 1.00 97.69 94 THR A N 1
ATOM 717 C CA . THR A 1 94 ? -7.119 11.075 -1.417 1.00 97.69 94 THR A CA 1
ATOM 718 C C . THR A 1 94 ? -7.628 9.910 -0.590 1.00 97.69 94 THR A C 1
ATOM 720 O O . THR A 1 94 ? -6.886 8.965 -0.333 1.00 97.69 94 THR A O 1
ATOM 723 N N . SER A 1 95 ? -8.889 9.967 -0.171 1.00 97.38 95 SER A N 1
ATOM 724 C CA . SER A 1 95 ? -9.538 8.914 0.607 1.00 97.38 95 SER A CA 1
ATOM 725 C C . SER A 1 95 ? -10.803 8.437 -0.093 1.00 97.38 95 SER A C 1
ATOM 727 O O . SER A 1 95 ? -11.570 9.222 -0.654 1.00 97.38 95 SER A O 1
ATOM 729 N N . GLN A 1 96 ? -10.994 7.122 -0.118 1.00 97.12 96 GLN A N 1
ATOM 730 C CA . GLN A 1 96 ? -12.098 6.480 -0.819 1.00 97.12 96 GLN A CA 1
ATOM 731 C C . GLN A 1 96 ? -12.643 5.326 0.033 1.00 97.12 96 GLN A C 1
ATOM 733 O O . GLN A 1 96 ? -11.932 4.338 0.237 1.00 97.12 96 GLN A O 1
ATOM 738 N N . PRO A 1 97 ? -13.893 5.419 0.522 1.00 96.19 97 PRO A N 1
ATOM 739 C CA . PRO A 1 97 ? -14.576 4.291 1.148 1.00 96.19 97 PRO A CA 1
ATOM 740 C C . PRO A 1 97 ? -14.729 3.131 0.160 1.00 96.19 97 PRO A C 1
ATOM 742 O O . PRO A 1 97 ? -14.944 3.364 -1.034 1.00 96.19 97 PRO A O 1
ATOM 745 N N . ILE A 1 98 ? -14.660 1.891 0.646 1.00 95.06 98 ILE A N 1
ATOM 746 C CA . ILE A 1 98 ? -14.820 0.694 -0.186 1.00 95.06 98 ILE A CA 1
ATOM 747 C C . ILE A 1 98 ? -16.211 0.081 0.027 1.00 95.06 98 ILE A C 1
ATOM 749 O O . ILE A 1 98 ? -16.485 -0.466 1.099 1.00 95.06 98 ILE A O 1
ATOM 753 N N . PRO A 1 99 ? -17.109 0.141 -0.975 1.00 88.94 99 PRO A N 1
ATOM 754 C CA . PRO A 1 99 ? -18.442 -0.441 -0.862 1.00 88.94 99 PRO A CA 1
ATOM 755 C C . PRO A 1 99 ? -18.397 -1.952 -0.608 1.00 88.94 99 PRO A C 1
ATOM 757 O O . PRO A 1 99 ? -17.561 -2.656 -1.170 1.00 88.94 99 PRO A O 1
ATOM 760 N N . GLY A 1 100 ? -19.328 -2.456 0.206 1.00 82.94 100 GLY A N 1
ATOM 761 C CA . GLY A 1 100 ? -19.446 -3.891 0.496 1.00 82.94 100 GLY A CA 1
ATOM 762 C C . GLY A 1 100 ? -18.452 -4.433 1.531 1.00 82.94 100 GLY A C 1
ATOM 763 O O . GLY A 1 100 ? -18.383 -5.644 1.707 1.00 82.94 100 GLY A O 1
ATOM 764 N N . THR A 1 101 ? -17.715 -3.558 2.221 1.00 84.31 101 THR A N 1
ATOM 765 C CA . THR A 1 101 ? -16.804 -3.901 3.332 1.00 84.31 101 THR A CA 1
ATOM 766 C C . THR A 1 101 ? -17.357 -3.409 4.669 1.00 84.31 101 THR A C 1
ATOM 768 O O . THR A 1 101 ? -18.310 -2.620 4.697 1.00 84.31 101 THR A O 1
ATOM 771 N N . ALA A 1 102 ? -16.749 -3.817 5.787 1.00 80.00 102 ALA A N 1
ATOM 772 C CA . ALA A 1 102 ? -17.132 -3.367 7.127 1.00 80.00 102 ALA A CA 1
ATOM 773 C C . ALA A 1 102 ? -16.574 -1.962 7.452 1.00 80.00 102 ALA A C 1
ATOM 775 O O . ALA A 1 102 ? -16.045 -1.721 8.535 1.00 80.00 102 ALA A O 1
ATOM 776 N N . GLY A 1 103 ? -16.698 -1.023 6.508 1.00 87.88 103 GLY A N 1
ATOM 777 C CA . GLY A 1 103 ? -16.193 0.345 6.647 1.00 87.88 103 GLY A CA 1
ATOM 778 C C . GLY A 1 103 ? -14.726 0.512 6.250 1.00 87.88 103 GLY A C 1
ATOM 779 O O . GLY A 1 103 ? -14.062 1.402 6.778 1.00 87.88 103 GLY A O 1
ATOM 780 N N . ALA A 1 104 ? -14.217 -0.316 5.333 1.00 94.56 104 ALA A N 1
ATOM 781 C CA . ALA A 1 104 ? -12.856 -0.166 4.849 1.00 94.56 104 ALA A CA 1
ATOM 782 C C . ALA A 1 104 ? -12.678 1.127 4.042 1.00 94.56 104 ALA A C 1
ATOM 784 O O . ALA A 1 104 ? -13.559 1.552 3.282 1.00 94.56 104 ALA A O 1
ATOM 785 N N . VAL A 1 105 ? -11.503 1.734 4.176 1.00 97.69 105 VAL A N 1
ATOM 786 C CA . VAL A 1 105 ? -11.115 2.956 3.469 1.00 97.69 105 VAL A CA 1
ATOM 787 C C . VAL A 1 105 ? -9.756 2.743 2.823 1.00 97.69 105 VAL A C 1
ATOM 789 O O . VAL A 1 105 ? -8.828 2.260 3.466 1.00 97.69 105 VAL A O 1
ATOM 792 N N . VAL A 1 106 ? -9.625 3.145 1.559 1.00 98.44 106 VAL A N 1
ATOM 793 C CA . VAL A 1 106 ? -8.322 3.268 0.900 1.00 98.44 106 VAL A CA 1
ATOM 794 C C . VAL A 1 106 ? -7.913 4.732 0.881 1.00 98.44 106 VAL A C 1
ATOM 796 O O . VAL A 1 106 ? -8.657 5.579 0.385 1.00 98.44 106 VAL A O 1
ATOM 799 N N . VAL A 1 107 ? -6.728 5.021 1.408 1.00 98.56 107 VAL A N 1
ATOM 800 C CA . VAL A 1 107 ? -6.105 6.345 1.382 1.00 98.56 107 VAL A CA 1
ATOM 801 C C . VAL A 1 107 ? -4.844 6.277 0.532 1.00 98.56 107 VAL A C 1
ATOM 803 O O . VAL A 1 107 ? -4.099 5.312 0.640 1.00 98.56 107 VAL A O 1
ATOM 806 N N . SER A 1 108 ? -4.585 7.273 -0.309 1.00 98.44 108 SER A N 1
ATOM 807 C CA . SER A 1 108 ? -3.302 7.416 -1.009 1.00 98.44 108 SER A CA 1
ATOM 808 C C . SER A 1 108 ? -2.710 8.794 -0.761 1.00 98.44 108 SER A C 1
ATOM 810 O O . SER A 1 108 ? -3.450 9.776 -0.690 1.00 98.44 108 SER A O 1
ATOM 812 N N . TRP A 1 109 ? -1.396 8.860 -0.563 1.00 97.88 109 TRP A N 1
ATOM 813 C CA . TRP A 1 109 ? -0.686 10.079 -0.185 1.00 97.88 109 TRP A CA 1
ATOM 814 C C . TRP A 1 109 ? 0.777 10.026 -0.622 1.00 97.88 109 TRP A C 1
ATOM 816 O O . TRP A 1 109 ? 1.328 8.953 -0.868 1.00 97.88 109 TRP A O 1
ATOM 826 N N . THR A 1 110 ? 1.419 11.189 -0.681 1.00 96.00 110 THR A N 1
ATOM 827 C CA . THR A 1 110 ? 2.874 11.292 -0.792 1.00 96.00 110 THR A CA 1
ATOM 828 C C . THR A 1 110 ? 3.494 11.634 0.560 1.00 96.00 110 THR A C 1
ATOM 830 O O . THR A 1 110 ? 2.902 12.341 1.388 1.00 96.00 110 THR A O 1
ATOM 833 N N . GLN A 1 111 ? 4.687 11.103 0.806 1.00 91.62 111 GLN A N 1
ATOM 834 C CA . GLN A 1 111 ? 5.485 11.384 1.996 1.00 91.62 111 GLN A CA 1
ATOM 835 C C . GLN A 1 111 ? 6.959 11.150 1.672 1.00 91.62 111 GLN A C 1
ATOM 837 O O . GLN A 1 111 ? 7.283 10.151 1.047 1.00 91.62 111 GLN A O 1
ATOM 842 N N . ASP A 1 112 ? 7.831 12.079 2.068 1.00 87.06 112 ASP A N 1
ATOM 843 C CA . ASP A 1 112 ? 9.292 11.932 1.991 1.00 87.06 112 ASP A CA 1
ATOM 844 C C . ASP A 1 112 ? 9.818 11.472 0.612 1.00 87.06 112 ASP A C 1
ATOM 846 O O . ASP A 1 112 ? 10.714 10.637 0.519 1.00 87.06 112 ASP A O 1
ATOM 850 N N . GLY A 1 113 ? 9.244 11.999 -0.479 1.00 84.00 113 GLY A N 1
ATOM 851 C CA . GLY A 1 113 ? 9.612 11.597 -1.844 1.00 84.00 113 GLY A CA 1
ATOM 852 C C . GLY A 1 113 ? 9.209 10.156 -2.180 1.00 84.00 113 GLY A C 1
ATOM 853 O O . GLY A 1 113 ? 9.920 9.451 -2.889 1.00 84.00 113 GLY A O 1
ATOM 854 N N . SER A 1 114 ? 8.101 9.678 -1.618 1.00 92.62 114 SER A N 1
ATOM 855 C CA . SER A 1 114 ? 7.555 8.345 -1.866 1.00 92.62 114 SER A CA 1
ATOM 856 C C . SER A 1 114 ? 6.052 8.407 -2.100 1.00 92.62 114 SER A C 1
ATOM 858 O O . SER A 1 114 ? 5.338 9.254 -1.548 1.00 92.62 114 SER A O 1
ATOM 860 N N . ALA A 1 115 ? 5.565 7.502 -2.946 1.00 97.44 115 ALA A N 1
ATOM 861 C CA . ALA A 1 115 ? 4.143 7.288 -3.169 1.00 97.44 115 ALA A CA 1
ATOM 862 C C . ALA A 1 115 ? 3.642 6.192 -2.232 1.00 97.44 115 ALA A C 1
ATOM 864 O O . ALA A 1 115 ? 4.241 5.118 -2.158 1.00 97.44 115 ALA A O 1
ATOM 865 N N . HIS A 1 116 ? 2.519 6.440 -1.566 1.00 98.19 116 HIS A N 1
ATOM 866 C CA . HIS A 1 116 ? 1.908 5.494 -0.647 1.00 98.19 116 HIS A CA 1
ATOM 867 C C . HIS A 1 116 ? 0.429 5.304 -0.954 1.00 98.19 116 HIS A C 1
ATOM 869 O O . HIS A 1 116 ? -0.285 6.230 -1.355 1.00 98.19 116 HIS A O 1
ATOM 875 N N . ALA A 1 117 ? -0.054 4.099 -0.686 1.00 98.56 117 ALA A N 1
ATOM 876 C CA . ALA A 1 117 ? -1.464 3.850 -0.474 1.00 98.56 117 ALA A CA 1
ATOM 877 C C . ALA A 1 117 ? -1.649 2.908 0.716 1.00 98.56 117 ALA A C 1
ATOM 879 O O . ALA A 1 117 ? -0.782 2.085 0.999 1.00 98.56 117 ALA A O 1
ATOM 880 N N . GLY A 1 118 ? -2.781 3.015 1.403 1.00 98.44 118 GLY A N 1
ATOM 881 C CA . GLY A 1 118 ? -3.121 2.217 2.571 1.00 98.44 118 GLY A CA 1
ATOM 882 C C . GLY A 1 118 ? -4.594 1.830 2.571 1.00 98.44 118 GLY A C 1
ATOM 883 O O . GLY A 1 118 ? -5.452 2.684 2.365 1.00 98.44 118 GLY A O 1
ATOM 884 N N . TRP A 1 119 ? -4.883 0.549 2.780 1.00 98.44 119 TRP A N 1
ATOM 885 C CA . TRP A 1 119 ? -6.204 0.022 3.109 1.00 98.44 119 TRP A CA 1
ATOM 886 C C . TRP A 1 119 ? -6.313 -0.038 4.625 1.00 98.44 119 TRP A C 1
ATOM 888 O O . TRP A 1 119 ? -5.437 -0.616 5.259 1.00 98.44 119 TRP A O 1
ATOM 898 N N . PHE A 1 120 ? -7.383 0.508 5.192 1.00 97.50 120 PHE A N 1
ATOM 899 C CA . PHE A 1 120 ? -7.646 0.516 6.629 1.00 97.50 120 PHE A CA 1
ATOM 900 C C . PHE A 1 120 ? -9.032 -0.057 6.892 1.00 97.50 120 PHE A C 1
ATOM 902 O O . PHE A 1 120 ? -10.005 0.407 6.296 1.00 97.50 120 PHE A O 1
ATOM 909 N N . GLU A 1 121 ? -9.134 -1.034 7.789 1.00 95.06 121 GLU A N 1
ATOM 910 C CA . GLU A 1 121 ? -10.401 -1.667 8.155 1.00 95.06 121 GLU A CA 1
ATOM 911 C C . GLU A 1 121 ? -10.357 -2.135 9.609 1.00 95.06 121 GLU A C 1
ATOM 913 O O . GLU A 1 121 ? -9.513 -2.945 9.976 1.00 95.06 121 GLU A O 1
ATOM 918 N N . ALA A 1 122 ? -11.264 -1.608 10.440 1.00 91.75 122 ALA A N 1
ATOM 919 C CA . ALA A 1 122 ? -11.463 -2.032 11.831 1.00 91.75 122 ALA A CA 1
ATOM 920 C C . ALA A 1 122 ? -10.164 -2.188 12.664 1.00 91.75 122 ALA A C 1
ATOM 922 O O . ALA A 1 122 ? -10.032 -3.111 13.461 1.00 91.75 122 ALA A O 1
ATOM 923 N N . GLY A 1 123 ? -9.215 -1.262 12.486 1.00 92.19 123 GLY A N 1
ATOM 924 C CA . GLY A 1 123 ? -7.932 -1.233 13.199 1.00 92.19 123 GLY A CA 1
ATOM 925 C C . GLY A 1 123 ? -6.786 -1.928 12.463 1.00 92.19 123 GLY A C 1
ATOM 926 O O . GLY A 1 123 ? -5.634 -1.586 12.705 1.00 92.19 123 GLY A O 1
ATOM 927 N N . SER A 1 124 ? -7.076 -2.810 11.509 1.00 95.62 124 SER A N 1
ATOM 928 C CA . SER A 1 124 ? -6.070 -3.452 10.663 1.00 95.62 124 SER A CA 1
ATOM 929 C C . SER A 1 124 ? -5.756 -2.612 9.428 1.00 95.62 124 SER A C 1
ATOM 931 O O . SER A 1 124 ? -6.573 -1.801 8.975 1.00 95.62 124 SER A O 1
ATOM 933 N N . ALA A 1 125 ? -4.565 -2.803 8.866 1.00 97.56 125 ALA A N 1
ATOM 934 C CA . ALA A 1 125 ? -4.139 -2.079 7.683 1.00 97.56 125 ALA A CA 1
ATOM 935 C C . ALA A 1 125 ? -3.214 -2.881 6.770 1.00 97.56 125 ALA A C 1
ATOM 937 O O . ALA A 1 125 ? -2.456 -3.740 7.223 1.00 97.56 125 ALA A O 1
ATOM 938 N N . VAL A 1 126 ? -3.250 -2.527 5.484 1.00 98.19 126 VAL A N 1
ATOM 939 C CA . VAL A 1 126 ? -2.224 -2.873 4.496 1.00 98.19 126 VAL A CA 1
ATOM 940 C C . VAL A 1 126 ? -1.724 -1.594 3.849 1.00 98.19 126 VAL A C 1
ATOM 942 O O . VAL A 1 126 ? -2.526 -0.874 3.259 1.00 98.19 126 VAL A O 1
ATOM 945 N N . VAL A 1 127 ? -0.424 -1.330 3.904 1.00 98.25 127 VAL A N 1
ATOM 946 C CA . VAL A 1 127 ? 0.218 -0.195 3.231 1.00 98.25 127 VAL A CA 1
ATOM 947 C C . VAL A 1 127 ? 1.112 -0.714 2.114 1.00 98.25 127 VAL A C 1
ATOM 949 O O . VAL A 1 127 ? 1.817 -1.704 2.282 1.00 98.25 127 VAL A O 1
ATOM 952 N N . VAL A 1 128 ? 1.070 -0.056 0.957 1.00 98.25 128 VAL A N 1
ATOM 953 C CA . VAL A 1 128 ? 2.043 -0.250 -0.118 1.00 98.25 128 VAL A CA 1
ATOM 954 C C . VAL A 1 128 ? 2.735 1.076 -0.383 1.00 98.25 128 VAL A C 1
ATOM 956 O O . VAL A 1 128 ? 2.063 2.093 -0.571 1.00 98.25 128 VAL A O 1
ATOM 959 N N . SER A 1 129 ? 4.063 1.056 -0.426 1.00 97.25 129 SER A N 1
ATOM 960 C CA . SER A 1 129 ? 4.891 2.214 -0.744 1.00 97.25 129 SER A CA 1
ATOM 961 C C . SER A 1 129 ? 5.827 1.952 -1.918 1.00 97.25 129 SER A C 1
ATOM 963 O O . SER A 1 129 ? 6.204 0.813 -2.202 1.00 97.25 129 SER A O 1
ATOM 965 N N . MET A 1 130 ? 6.198 3.029 -2.601 1.00 95.88 130 MET A N 1
ATOM 966 C CA . MET A 1 130 ? 7.197 3.040 -3.662 1.00 95.88 130 MET A CA 1
ATOM 967 C C . MET A 1 130 ? 8.068 4.287 -3.511 1.00 95.88 130 MET A C 1
ATOM 969 O O . MET A 1 130 ? 7.543 5.404 -3.526 1.00 95.88 130 MET A O 1
ATOM 973 N N . ASP A 1 131 ? 9.380 4.085 -3.410 1.00 91.31 131 ASP A N 1
ATOM 974 C CA . ASP A 1 131 ? 10.354 5.175 -3.326 1.00 91.31 131 ASP A CA 1
ATOM 975 C C . ASP A 1 131 ? 10.498 5.833 -4.702 1.00 91.31 131 ASP A C 1
ATOM 977 O O . ASP A 1 131 ? 10.879 5.180 -5.681 1.00 91.31 131 ASP 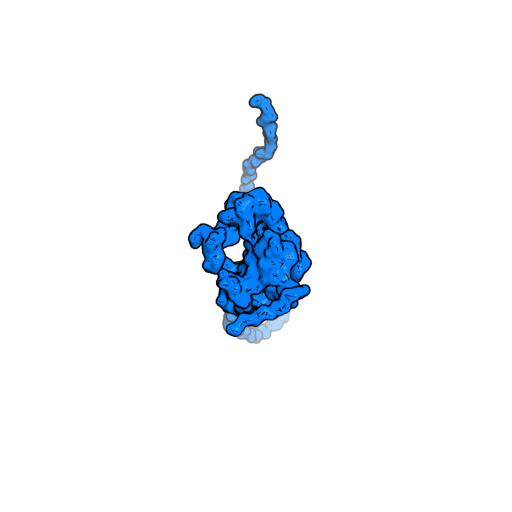A O 1
ATOM 981 N N . ILE A 1 132 ? 10.158 7.120 -4.804 1.00 88.00 132 ILE A N 1
ATOM 982 C CA . ILE A 1 132 ? 10.147 7.856 -6.073 1.00 88.00 132 ILE A CA 1
ATOM 983 C C . ILE A 1 132 ? 10.655 9.275 -5.832 1.00 88.00 132 ILE A C 1
ATOM 985 O O . ILE A 1 132 ? 9.899 10.167 -5.467 1.00 88.00 132 ILE A O 1
ATOM 989 N N . SER A 1 133 ? 11.934 9.511 -6.123 1.00 84.25 133 SER A N 1
ATOM 990 C CA . SER A 1 133 ? 12.599 10.788 -5.824 1.00 84.25 133 SER A CA 1
ATOM 991 C C . SER A 1 133 ? 11.991 12.027 -6.500 1.00 84.25 133 SER A C 1
ATOM 993 O O . SER A 1 133 ? 12.317 13.141 -6.105 1.00 84.25 133 SER A O 1
ATOM 995 N N . ASP A 1 134 ? 11.158 11.852 -7.528 1.00 91.00 134 ASP A N 1
ATOM 996 C CA . ASP A 1 134 ? 10.449 12.934 -8.213 1.00 91.00 134 ASP A CA 1
ATOM 997 C C . ASP A 1 134 ? 8.983 13.009 -7.753 1.00 91.00 134 ASP A C 1
ATOM 999 O O . ASP A 1 134 ? 8.213 12.065 -7.935 1.00 91.00 134 ASP A O 1
ATOM 1003 N N . ASP A 1 135 ? 8.576 14.153 -7.199 1.00 89.12 135 ASP A N 1
ATOM 1004 C CA . ASP A 1 135 ? 7.241 14.336 -6.610 1.00 89.12 135 ASP A CA 1
ATOM 1005 C C . ASP A 1 135 ? 6.098 14.190 -7.629 1.00 89.12 135 ASP A C 1
ATOM 1007 O O . ASP A 1 135 ? 5.010 13.698 -7.300 1.00 89.12 135 ASP A O 1
ATOM 1011 N N . ALA A 1 136 ? 6.320 14.612 -8.879 1.00 91.94 136 ALA A N 1
ATOM 1012 C CA . ALA A 1 136 ? 5.313 14.497 -9.929 1.00 91.94 136 ALA A CA 1
ATOM 1013 C C . ALA A 1 136 ? 5.115 13.028 -10.328 1.00 91.94 136 ALA A C 1
ATOM 1015 O O . ALA A 1 136 ? 3.977 12.558 -10.435 1.00 91.94 136 ALA A O 1
ATOM 1016 N N . ALA A 1 137 ? 6.210 12.280 -10.471 1.00 91.50 137 ALA A N 1
ATOM 1017 C CA . ALA A 1 137 ? 6.184 10.843 -10.688 1.00 91.50 137 ALA A CA 1
ATOM 1018 C C . ALA A 1 137 ? 5.564 10.100 -9.494 1.00 91.50 137 ALA A C 1
ATOM 1020 O O . ALA A 1 137 ? 4.758 9.193 -9.708 1.00 91.50 137 ALA A O 1
ATOM 1021 N N . ALA A 1 138 ? 5.858 10.506 -8.254 1.00 93.75 138 ALA A N 1
ATOM 1022 C CA . ALA A 1 138 ? 5.251 9.924 -7.058 1.00 93.75 138 ALA A CA 1
ATOM 1023 C C . ALA A 1 138 ? 3.728 10.108 -7.061 1.00 93.75 138 ALA A C 1
ATOM 1025 O O . ALA A 1 138 ? 2.966 9.150 -6.908 1.00 93.75 138 ALA A O 1
ATOM 1026 N N . THR A 1 139 ? 3.277 11.330 -7.346 1.00 94.38 139 THR A N 1
ATOM 1027 C CA . THR A 1 139 ? 1.851 11.662 -7.453 1.00 94.38 139 THR A CA 1
ATOM 1028 C C . THR A 1 139 ? 1.154 10.827 -8.530 1.00 94.38 139 THR A C 1
ATOM 1030 O O . THR A 1 139 ? 0.043 10.338 -8.315 1.00 94.38 139 THR A O 1
ATOM 1033 N N . ALA A 1 140 ? 1.812 10.595 -9.670 1.00 94.56 140 ALA A N 1
ATOM 1034 C CA . ALA A 1 140 ? 1.261 9.788 -10.758 1.00 94.56 140 ALA A CA 1
ATOM 1035 C C . ALA A 1 140 ? 1.044 8.308 -10.378 1.00 94.56 140 ALA A C 1
ATOM 1037 O O . ALA A 1 140 ? 0.187 7.653 -10.970 1.00 94.56 140 ALA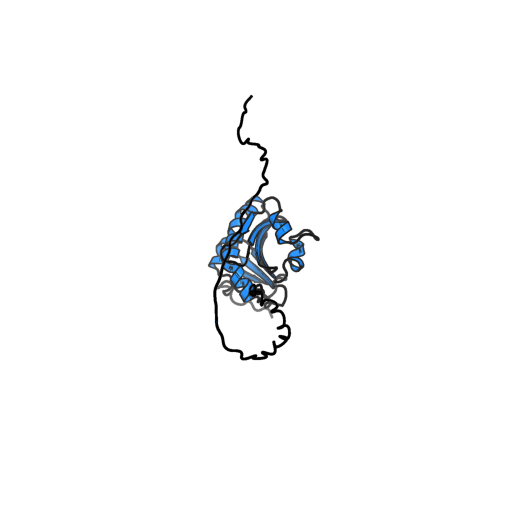 A O 1
ATOM 1038 N N . ARG A 1 141 ? 1.769 7.779 -9.380 1.00 96.00 141 ARG A N 1
ATOM 1039 C CA . ARG A 1 141 ? 1.655 6.375 -8.939 1.00 96.00 141 ARG A CA 1
ATOM 1040 C C . ARG A 1 141 ? 0.588 6.118 -7.880 1.00 96.00 141 ARG A C 1
ATOM 1042 O O . ARG A 1 141 ? 0.221 4.962 -7.677 1.00 96.00 141 ARG A O 1
ATOM 1049 N N . LEU A 1 142 ? 0.040 7.154 -7.242 1.00 97.06 142 LEU A N 1
ATOM 1050 C CA . LEU A 1 142 ? -0.954 6.998 -6.168 1.00 97.06 142 LEU A CA 1
ATOM 1051 C C . LEU A 1 142 ? -2.176 6.177 -6.605 1.00 97.06 142 LEU A C 1
ATOM 1053 O O . LEU A 1 142 ? -2.644 5.306 -5.869 1.00 97.06 142 LEU A O 1
ATOM 1057 N N . GLY A 1 143 ? -2.661 6.417 -7.828 1.00 97.50 143 GLY A N 1
ATOM 1058 C CA . GLY A 1 143 ? -3.789 5.682 -8.399 1.00 97.50 143 GLY A CA 1
ATOM 1059 C C . GLY A 1 143 ? -3.493 4.194 -8.598 1.00 97.50 143 GLY A C 1
ATOM 1060 O O . GLY A 1 143 ? -4.332 3.355 -8.262 1.00 97.50 143 GLY A O 1
ATOM 1061 N N . ASP A 1 144 ? -2.291 3.862 -9.077 1.00 97.50 144 ASP A N 1
ATOM 1062 C CA . ASP A 1 144 ? -1.867 2.479 -9.309 1.00 97.50 144 ASP A CA 1
ATOM 1063 C C . ASP A 1 144 ? -1.765 1.702 -7.985 1.00 97.50 144 ASP A C 1
ATOM 1065 O O . ASP A 1 144 ? -2.278 0.582 -7.879 1.00 97.50 144 ASP A O 1
ATOM 1069 N N . LEU A 1 145 ? -1.169 2.313 -6.952 1.00 98.38 145 LEU A N 1
ATOM 1070 C CA . LEU A 1 145 ? -1.041 1.706 -5.621 1.00 98.38 145 LEU A CA 1
ATOM 1071 C C . LEU A 1 145 ? -2.408 1.513 -4.950 1.00 98.38 145 LEU A C 1
ATOM 1073 O O . LEU A 1 145 ? -2.706 0.434 -4.429 1.00 98.38 145 LEU A O 1
ATOM 1077 N N . ALA A 1 146 ? -3.283 2.519 -5.020 1.00 98.31 146 ALA A N 1
ATOM 1078 C CA . ALA A 1 146 ? -4.646 2.404 -4.509 1.00 98.31 146 ALA A CA 1
ATOM 1079 C C . ALA A 1 146 ? -5.432 1.305 -5.243 1.00 98.31 146 ALA A C 1
ATOM 1081 O O . ALA A 1 146 ? -6.197 0.559 -4.625 1.00 98.31 146 ALA A O 1
ATOM 1082 N N . HIS A 1 147 ? -5.246 1.175 -6.559 1.00 97.81 147 HIS A N 1
ATOM 1083 C CA . HIS A 1 147 ? -5.898 0.133 -7.344 1.00 97.81 147 HIS A CA 1
ATOM 1084 C C . HIS A 1 147 ? -5.385 -1.268 -6.984 1.00 97.81 147 HIS A C 1
ATOM 1086 O O . HIS A 1 147 ? -6.194 -2.192 -6.876 1.00 97.81 147 HIS A O 1
ATOM 1092 N N . LEU A 1 148 ? -4.080 -1.427 -6.736 1.00 98.00 148 LEU A N 1
ATOM 1093 C CA . LEU A 1 148 ? -3.503 -2.673 -6.227 1.00 98.00 148 LEU A CA 1
ATOM 1094 C C . LEU A 1 148 ? -4.137 -3.079 -4.889 1.00 98.00 148 LEU A C 1
ATOM 1096 O O . LEU A 1 148 ? -4.610 -4.210 -4.756 1.00 98.00 148 LEU A O 1
ATOM 1100 N N . LEU A 1 149 ? -4.207 -2.158 -3.924 1.00 98.06 149 LEU A N 1
ATOM 1101 C CA . LEU A 1 149 ? -4.773 -2.441 -2.602 1.00 98.06 149 LEU A CA 1
ATOM 1102 C C . LEU A 1 149 ? -6.235 -2.858 -2.665 1.00 98.06 149 LEU A C 1
ATOM 1104 O O . LEU A 1 149 ? -6.615 -3.839 -2.035 1.00 98.06 149 LEU A O 1
ATOM 1108 N N . LYS A 1 150 ? -7.046 -2.195 -3.493 1.00 96.75 150 LYS A N 1
ATOM 1109 C CA . LYS A 1 150 ? -8.448 -2.595 -3.689 1.00 96.75 150 LYS A CA 1
ATOM 1110 C C . LYS A 1 150 ? -8.600 -4.037 -4.172 1.00 96.75 150 LYS A C 1
ATOM 1112 O O . LYS A 1 150 ? -9.623 -4.655 -3.899 1.00 96.75 150 LYS A O 1
ATOM 1117 N N . ARG A 1 151 ? -7.612 -4.566 -4.904 1.00 96.44 151 ARG A N 1
ATOM 1118 C CA . ARG A 1 151 ? -7.632 -5.947 -5.405 1.00 96.44 151 ARG A CA 1
ATOM 1119 C C . ARG A 1 151 ? -7.028 -6.962 -4.444 1.00 96.44 151 ARG A C 1
ATOM 1121 O O . ARG A 1 151 ? -7.431 -8.117 -4.535 1.00 96.44 151 ARG A O 1
ATOM 1128 N N . ARG A 1 152 ? -6.031 -6.568 -3.638 1.00 97.44 152 ARG A N 1
ATOM 1129 C CA . ARG A 1 152 ? -5.146 -7.494 -2.904 1.00 97.44 152 ARG A CA 1
ATOM 1130 C C . ARG A 1 152 ? -5.136 -7.336 -1.386 1.00 97.44 152 ARG A C 1
ATOM 1132 O O . ARG A 1 152 ? -4.718 -8.273 -0.714 1.00 97.44 152 ARG A O 1
ATOM 1139 N N . ALA A 1 153 ? -5.572 -6.202 -0.837 1.00 96.88 153 ALA A N 1
ATOM 1140 C CA . ALA A 1 153 ? -5.511 -5.969 0.605 1.00 96.88 153 ALA A CA 1
ATOM 1141 C C . ALA A 1 153 ? -6.353 -6.974 1.414 1.00 96.88 153 ALA A C 1
ATOM 1143 O O . ALA A 1 153 ? -5.800 -7.533 2.359 1.00 96.88 153 ALA A O 1
ATOM 1144 N N . PRO A 1 154 ? -7.609 -7.307 1.037 1.00 95.12 154 PRO A N 1
ATOM 1145 C CA . PRO A 1 154 ? -8.384 -8.306 1.777 1.00 95.12 154 PRO A CA 1
ATOM 1146 C C . PRO A 1 154 ? -7.719 -9.687 1.796 1.00 95.12 154 PRO A C 1
ATOM 1148 O O . PRO A 1 154 ? -7.641 -10.327 2.838 1.00 95.12 154 PRO A O 1
ATOM 1151 N N . GLN A 1 155 ? -7.186 -10.136 0.655 1.00 95.94 155 GLN A N 1
ATOM 1152 C CA . GLN A 1 155 ? -6.499 -11.425 0.555 1.00 95.94 155 GLN A CA 1
ATOM 1153 C C . GLN A 1 155 ? -5.186 -11.417 1.333 1.00 95.94 155 GLN A C 1
ATOM 1155 O O . GLN A 1 155 ? -4.785 -12.452 1.854 1.00 95.94 155 GLN A O 1
ATOM 1160 N N . LEU A 1 156 ? -4.506 -10.270 1.403 1.00 96.12 156 LEU A N 1
ATOM 1161 C CA . LEU A 1 156 ? -3.285 -10.153 2.184 1.00 96.12 156 LEU A CA 1
ATOM 1162 C C . LEU A 1 156 ? -3.579 -10.224 3.684 1.00 96.12 156 LEU A C 1
ATOM 1164 O O . LEU A 1 156 ? -2.903 -10.976 4.373 1.00 96.12 156 LEU A O 1
ATOM 1168 N N . LEU A 1 157 ? -4.603 -9.512 4.169 1.00 95.06 157 LEU A N 1
ATOM 1169 C CA . LEU A 1 157 ? -5.036 -9.594 5.569 1.00 95.06 157 LEU A CA 1
ATOM 1170 C C . LEU A 1 157 ? -5.480 -11.014 5.949 1.00 95.06 157 LEU A C 1
ATOM 1172 O O . LEU A 1 157 ? -5.229 -11.458 7.067 1.00 95.06 157 LEU A O 1
ATOM 1176 N N . ASP A 1 158 ? -6.114 -11.747 5.035 1.00 94.25 158 ASP A N 1
ATOM 1177 C CA . ASP A 1 158 ? -6.450 -13.162 5.231 1.00 94.25 158 ASP A CA 1
ATOM 1178 C C . ASP A 1 158 ? -5.188 -14.034 5.306 1.00 94.25 158 ASP A C 1
ATOM 1180 O O . ASP A 1 158 ? -4.983 -14.752 6.285 1.00 94.25 158 ASP A O 1
ATOM 1184 N N . ALA A 1 159 ? -4.277 -13.892 4.339 1.00 93.88 159 ALA A N 1
ATOM 1185 C CA . ALA A 1 159 ? -3.037 -14.666 4.274 1.00 93.88 159 ALA A CA 1
ATOM 1186 C C . ALA A 1 159 ? -2.090 -14.416 5.461 1.00 93.88 159 ALA A C 1
ATOM 1188 O O . ALA A 1 159 ? -1.336 -15.314 5.841 1.00 93.88 159 ALA A O 1
ATOM 1189 N N . THR A 1 160 ? -2.113 -13.218 6.051 1.00 93.69 160 THR A N 1
ATOM 1190 C CA . THR A 1 160 ? -1.340 -12.899 7.260 1.00 93.69 160 THR A CA 1
ATOM 1191 C C . THR A 1 160 ? -2.067 -13.262 8.554 1.00 93.69 160 THR A C 1
ATOM 1193 O O . THR A 1 160 ? -1.459 -13.208 9.620 1.00 93.69 160 THR A O 1
ATOM 1196 N N . GLY A 1 161 ? -3.355 -13.614 8.493 1.00 93.38 161 GLY A N 1
ATOM 1197 C CA . GLY A 1 161 ? -4.192 -13.808 9.679 1.00 93.38 161 GLY A CA 1
ATOM 1198 C C . GLY A 1 161 ? -4.535 -12.505 10.412 1.00 93.38 161 GLY A C 1
ATOM 1199 O O . GLY A 1 161 ? -4.896 -12.544 11.585 1.00 93.38 161 GLY A O 1
ATOM 1200 N N . PHE A 1 162 ? -4.422 -11.353 9.742 1.00 93.69 162 PHE A N 1
ATOM 1201 C CA . PHE A 1 162 ? -4.751 -10.020 10.271 1.00 93.69 162 PHE A CA 1
ATOM 1202 C C . PHE A 1 162 ? -6.135 -9.538 9.830 1.00 93.69 162 PHE A C 1
ATOM 1204 O O . PHE A 1 162 ? -6.424 -8.346 9.878 1.00 93.69 162 PHE A O 1
ATOM 1211 N N . THR A 1 163 ? -6.987 -10.445 9.351 1.00 88.75 163 THR A N 1
ATOM 1212 C CA . THR A 1 163 ? -8.364 -10.095 9.004 1.00 88.75 163 THR A CA 1
ATOM 1213 C C . THR A 1 163 ? -9.073 -9.591 10.257 1.00 88.75 163 THR A C 1
ATOM 1215 O O . THR A 1 163 ? -9.053 -10.290 11.277 1.00 88.75 163 THR A O 1
ATOM 1218 N N . PRO A 1 164 ? -9.707 -8.407 10.207 1.00 79.44 164 PRO A N 1
ATOM 1219 C CA . PRO A 1 164 ? -10.437 -7.900 11.349 1.00 79.44 164 PRO A CA 1
ATOM 1220 C C . PRO A 1 164 ? -11.516 -8.892 11.787 1.00 79.44 164 PRO A C 1
ATOM 1222 O O . PRO A 1 164 ? -12.136 -9.549 10.942 1.00 79.44 164 PRO A O 1
ATOM 1225 N N . PRO A 1 165 ? -11.789 -9.008 13.095 1.00 72.75 165 PRO A N 1
ATOM 1226 C CA . PRO A 1 165 ? -12.889 -9.833 13.557 1.00 72.75 165 PRO A CA 1
ATOM 1227 C C . PRO A 1 165 ? -14.183 -9.348 12.899 1.00 72.75 165 PRO A C 1
ATOM 1229 O O . PRO A 1 165 ? -14.492 -8.155 12.913 1.00 72.75 165 PRO A O 1
ATOM 1232 N N . SER A 1 166 ? -14.948 -10.282 12.321 1.00 66.81 166 SER A N 1
ATOM 1233 C CA . SER A 1 166 ? -16.276 -9.968 11.790 1.00 66.81 166 SER A CA 1
ATOM 1234 C C . SER A 1 166 ? -17.063 -9.238 12.876 1.00 66.81 166 SER A C 1
ATOM 1236 O O . SER A 1 166 ? -17.032 -9.702 14.022 1.00 66.81 166 SER A O 1
ATOM 1238 N N . PRO A 1 167 ? -17.789 -8.146 12.560 1.00 59.28 167 PRO A N 1
ATOM 1239 C CA . PRO A 1 167 ? -18.669 -7.517 13.527 1.00 59.28 167 PRO A CA 1
ATOM 1240 C C . PRO A 1 167 ? -19.657 -8.584 13.981 1.00 59.28 167 PRO A C 1
ATOM 1242 O O . PRO A 1 167 ? -20.545 -9.004 13.238 1.00 59.28 167 PRO A O 1
ATOM 1245 N N . GLN A 1 168 ? -19.430 -9.116 15.177 1.00 55.16 168 GLN A N 1
ATOM 1246 C CA . GLN A 1 168 ? -20.310 -10.106 15.755 1.00 55.16 168 GLN A CA 1
ATOM 1247 C C . GLN A 1 168 ? -21.627 -9.357 15.951 1.00 55.16 168 GLN A C 1
ATOM 1249 O O . GLN A 1 168 ? -21.606 -8.311 16.607 1.00 55.16 168 GLN A O 1
ATOM 1254 N N . PRO A 1 169 ? -22.760 -9.801 15.367 1.00 51.38 169 PRO A N 1
ATOM 1255 C CA . PRO A 1 169 ? -24.035 -9.193 15.703 1.00 51.38 169 PRO A CA 1
ATOM 1256 C C . PRO A 1 169 ? -24.116 -9.299 17.213 1.00 51.38 169 PRO A C 1
ATOM 1258 O O . PRO A 1 169 ? -23.993 -10.416 17.725 1.00 51.38 169 PRO A O 1
ATOM 1261 N N . ASN A 1 170 ? -24.174 -8.149 17.898 1.00 47.38 170 ASN A N 1
ATOM 1262 C CA . ASN A 1 170 ? -24.192 -8.075 19.350 1.00 47.38 170 ASN A CA 1
ATOM 1263 C C . ASN A 1 170 ? -25.067 -9.225 19.833 1.00 47.38 170 ASN A C 1
ATOM 1265 O O . ASN A 1 170 ? -26.281 -9.215 19.608 1.00 47.38 170 ASN A O 1
ATOM 1269 N N . ARG A 1 171 ? -24.461 -10.252 20.446 1.00 46.72 171 ARG A N 1
ATOM 1270 C CA . ARG A 1 171 ? -25.230 -11.102 21.338 1.00 46.72 171 ARG A CA 1
ATOM 1271 C C . ARG A 1 171 ? -25.637 -10.107 22.390 1.00 46.72 171 ARG A C 1
ATOM 1273 O O . ARG A 1 171 ? -24.808 -9.725 23.212 1.00 46.72 171 ARG A O 1
ATOM 1280 N N . GLY A 1 172 ? -26.863 -9.601 22.252 1.00 42.97 172 GLY A N 1
ATOM 1281 C CA . GLY A 1 172 ? -27.476 -8.792 23.272 1.00 42.97 172 GLY A CA 1
ATOM 1282 C C . GLY A 1 172 ? -27.150 -9.495 24.568 1.00 42.97 172 GLY A C 1
ATOM 1283 O O . GLY A 1 172 ? -27.283 -10.724 24.656 1.00 42.97 172 GLY A O 1
ATOM 1284 N N . THR A 1 173 ? -26.635 -8.737 25.525 1.00 41.97 173 THR A N 1
ATOM 1285 C CA . THR A 1 173 ? -26.793 -9.092 26.919 1.00 41.97 173 THR A CA 1
ATOM 1286 C C . THR A 1 173 ? -28.278 -9.388 27.058 1.00 41.97 173 THR A C 1
ATOM 1288 O O . THR A 1 173 ? -29.109 -8.490 27.124 1.00 41.97 173 THR A O 1
ATOM 1291 N N . THR A 1 174 ? -28.622 -10.665 26.906 1.00 46.75 174 THR A N 1
ATOM 1292 C CA . THR A 1 174 ? -29.895 -11.203 27.315 1.00 46.75 174 THR A CA 1
ATOM 1293 C C . THR A 1 174 ? -29.809 -10.963 28.795 1.00 46.75 174 THR A C 1
ATOM 1295 O O . THR A 1 174 ? -29.017 -11.625 29.471 1.00 46.75 174 THR A O 1
ATOM 1298 N N . ASP A 1 175 ? -30.501 -9.916 29.244 1.00 43.41 175 ASP A N 1
ATOM 1299 C CA . ASP A 1 175 ? -30.826 -9.745 30.643 1.00 43.41 175 ASP A CA 1
ATOM 1300 C C . ASP A 1 175 ? -31.114 -11.139 31.175 1.00 43.41 175 ASP A C 1
ATOM 1302 O O . ASP A 1 175 ? -31.955 -11.870 30.633 1.00 43.41 175 ASP A O 1
ATOM 1306 N N . ALA A 1 176 ? -30.318 -11.542 32.165 1.00 46.16 176 ALA A N 1
ATOM 1307 C CA . ALA A 1 176 ? -30.575 -12.749 32.918 1.00 46.16 176 ALA A CA 1
ATOM 1308 C C . ALA A 1 176 ? -32.085 -12.793 33.189 1.00 46.16 176 ALA A C 1
ATOM 1310 O O . ALA A 1 176 ? -32.639 -11.757 33.577 1.00 46.16 176 ALA A O 1
ATOM 1311 N N . PRO A 1 177 ? -32.781 -13.921 32.954 1.00 43.38 177 PRO A N 1
ATOM 1312 C CA . PRO A 1 177 ? -34.195 -13.970 33.253 1.00 43.38 177 PRO A CA 1
ATOM 1313 C C . PRO A 1 177 ? -34.330 -13.646 34.737 1.00 43.38 177 PRO A C 1
ATOM 1315 O O . PRO A 1 177 ? -33.885 -14.399 35.604 1.00 43.38 177 PRO A O 1
ATOM 1318 N N . THR A 1 178 ? -34.892 -12.470 35.012 1.00 47.97 178 THR A N 1
ATOM 1319 C CA . THR A 1 178 ? -35.363 -12.097 36.339 1.00 47.97 178 THR A CA 1
ATOM 1320 C C . THR A 1 178 ? -36.205 -13.278 36.816 1.00 47.97 178 THR A C 1
ATOM 1322 O O . THR A 1 178 ? -37.080 -13.705 36.055 1.00 47.97 178 THR A O 1
ATOM 1325 N N . PRO A 1 179 ? -35.945 -13.873 37.995 1.00 43.97 179 PRO A N 1
ATOM 1326 C CA . PRO A 1 179 ? -36.756 -14.986 38.454 1.00 43.97 179 PRO A CA 1
ATOM 1327 C C . PRO A 1 179 ? -38.210 -14.521 38.509 1.00 43.97 179 PRO A C 1
ATOM 1329 O O . PRO A 1 179 ? -38.565 -13.610 39.258 1.00 43.97 179 PRO A O 1
ATOM 1332 N N . ALA A 1 180 ? -39.035 -15.116 37.648 1.00 43.47 180 ALA A N 1
ATOM 1333 C CA . ALA A 1 180 ? -40.452 -14.838 37.580 1.00 43.47 180 ALA A CA 1
ATOM 1334 C C . ALA A 1 180 ? -41.075 -15.212 38.927 1.00 43.47 180 ALA A C 1
ATOM 1336 O O . ALA A 1 180 ? -41.125 -16.384 39.306 1.00 43.47 180 ALA A O 1
ATOM 1337 N N . VAL A 1 181 ? -41.554 -14.208 39.659 1.00 47.56 181 VAL A N 1
ATOM 1338 C CA . VAL A 1 181 ? -42.468 -14.433 40.776 1.00 47.56 181 VAL A CA 1
ATOM 1339 C C . VAL A 1 181 ? -43.721 -15.067 40.176 1.00 47.56 181 VAL A C 1
ATOM 1341 O O . VAL A 1 181 ? -44.419 -14.451 39.374 1.00 47.56 181 VAL A O 1
ATOM 1344 N N . SER A 1 182 ? -43.962 -16.332 40.518 1.00 43.59 182 SER A N 1
ATOM 1345 C CA . SER A 1 182 ? -45.156 -17.068 40.102 1.00 43.59 182 SER A CA 1
ATOM 1346 C C . SER A 1 182 ? -46.407 -16.366 40.641 1.00 43.59 182 SER A C 1
ATOM 1348 O O . SER A 1 182 ? -46.506 -16.193 41.857 1.00 43.59 182 SER A O 1
ATOM 1350 N N . PRO A 1 183 ? -47.393 -15.986 39.809 1.00 45.50 183 PRO A N 1
ATOM 1351 C CA . PRO A 1 183 ? -48.694 -15.619 40.334 1.00 45.50 183 PRO A CA 1
ATOM 1352 C C . PRO A 1 183 ? -49.438 -16.899 40.734 1.00 45.50 183 PRO A C 1
ATOM 1354 O O . PRO A 1 183 ? -49.789 -17.729 39.895 1.00 45.50 183 PRO A O 1
ATOM 1357 N N . THR A 1 184 ? -49.681 -17.062 42.033 1.00 42.66 184 THR A N 1
ATOM 1358 C CA . THR A 1 184 ? -50.630 -18.044 42.568 1.00 42.66 184 THR A CA 1
ATOM 1359 C C . THR A 1 184 ? -52.019 -17.739 42.012 1.00 42.66 184 THR A C 1
ATOM 1361 O O . THR A 1 184 ? -52.623 -16.721 42.349 1.00 42.66 184 THR A O 1
ATOM 1364 N N . VAL A 1 185 ? -52.543 -18.619 41.159 1.00 41.19 185 VAL A N 1
ATOM 1365 C CA . VAL A 1 185 ? -53.934 -18.556 40.701 1.00 41.19 185 VAL A CA 1
ATOM 1366 C C . VAL A 1 185 ? -54.814 -19.199 41.773 1.00 41.19 185 VAL A C 1
ATOM 1368 O O . VAL A 1 185 ? -54.960 -20.418 41.824 1.00 41.19 185 VAL A O 1
ATOM 1371 N N . THR A 1 186 ? -55.413 -18.384 42.640 1.00 42.44 186 THR A N 1
ATOM 1372 C CA . THR A 1 186 ? -56.541 -18.819 43.474 1.00 42.44 186 THR A CA 1
ATOM 1373 C C . THR A 1 186 ? -57.803 -18.777 42.617 1.00 42.44 186 THR A C 1
ATOM 1375 O O . THR A 1 186 ? -58.325 -17.706 42.312 1.00 42.44 186 THR A O 1
ATOM 1378 N N . ALA A 1 187 ? -58.289 -19.944 42.199 1.00 37.91 187 ALA A N 1
ATOM 1379 C CA . ALA A 1 187 ? -59.571 -20.070 41.520 1.00 37.91 187 ALA A CA 1
ATOM 1380 C C . ALA A 1 187 ? -60.717 -19.942 42.539 1.00 37.91 187 ALA A C 1
ATOM 1382 O O . ALA A 1 187 ? -61.011 -20.883 43.274 1.00 37.91 187 ALA A O 1
ATOM 1383 N N . THR A 1 188 ? -61.386 -18.789 42.568 1.00 38.91 188 THR A N 1
ATOM 1384 C CA . THR A 1 188 ? -62.682 -18.633 43.243 1.00 38.91 188 THR A CA 1
ATOM 1385 C C . THR A 1 188 ? -63.786 -18.878 42.218 1.00 38.91 188 THR A C 1
ATOM 1387 O O . THR A 1 188 ? -63.997 -18.064 41.320 1.00 38.91 188 THR A O 1
ATOM 1390 N N . MET A 1 189 ? -64.484 -20.011 42.326 1.00 41.59 189 MET A N 1
ATOM 1391 C CA . MET A 1 189 ? -65.713 -20.257 41.570 1.00 41.59 189 MET A CA 1
ATOM 1392 C C . MET A 1 189 ? -66.886 -19.520 42.223 1.00 41.59 189 MET A C 1
ATOM 1394 O O . MET A 1 189 ? -67.262 -19.868 43.338 1.00 41.59 189 MET A O 1
ATOM 1398 N N . THR A 1 190 ? -67.521 -18.594 41.498 1.00 36.53 190 THR A N 1
ATOM 1399 C CA . THR A 1 190 ? -68.911 -18.185 41.766 1.00 36.53 190 THR A CA 1
ATOM 1400 C C . THR A 1 190 ? -69.630 -17.895 40.446 1.00 36.53 190 THR A C 1
ATOM 1402 O O . THR A 1 190 ? -69.189 -17.065 39.654 1.00 36.53 190 THR A O 1
ATOM 1405 N N . SER A 1 191 ? -70.733 -18.608 40.213 1.00 39.28 191 SER A N 1
ATOM 1406 C CA . SER A 1 191 ? -71.604 -18.519 39.030 1.00 39.28 191 SER A CA 1
ATOM 1407 C C . SER A 1 191 ? -72.428 -17.210 38.948 1.00 39.28 191 SER A C 1
ATOM 1409 O O . SER A 1 191 ? -72.647 -16.565 39.974 1.00 39.28 191 SER A O 1
ATOM 1411 N N . PRO A 1 192 ? -72.939 -16.828 37.752 1.00 46.97 192 PRO A N 1
ATOM 1412 C CA . PRO A 1 192 ? -73.724 -15.604 37.492 1.00 46.97 192 PRO A CA 1
ATOM 1413 C C . PRO A 1 192 ? -75.246 -15.922 37.416 1.00 46.97 192 PRO A C 1
ATOM 1415 O O . PRO A 1 192 ? -75.621 -17.050 37.738 1.00 46.97 192 PRO A O 1
ATOM 1418 N N . PRO A 1 193 ? -76.153 -15.088 36.845 1.00 57.69 193 PRO A N 1
ATOM 1419 C CA . PRO A 1 193 ? -76.289 -13.616 36.746 1.00 57.69 193 PRO A CA 1
ATOM 1420 C C . PRO A 1 193 ? -77.697 -13.122 37.196 1.00 57.69 193 PRO A C 1
ATOM 1422 O O . PRO A 1 193 ? -78.652 -13.893 37.152 1.00 57.69 193 PRO A O 1
ATOM 1425 N N . SER A 1 194 ? -77.915 -11.821 37.481 1.00 37.00 194 SER A N 1
ATOM 1426 C CA . SER A 1 194 ? -79.191 -11.152 37.104 1.00 37.00 194 SER A CA 1
ATOM 1427 C C . SER A 1 194 ? -79.383 -9.682 37.506 1.00 37.00 194 SER A C 1
ATOM 1429 O O . SER A 1 194 ? -79.159 -9.299 38.645 1.00 37.00 194 SER A O 1
ATOM 1431 N N . ARG A 1 195 ? -80.054 -8.981 36.573 1.00 37.50 195 ARG A N 1
ATOM 1432 C CA . ARG A 1 195 ? -81.046 -7.886 36.716 1.00 37.50 195 ARG A CA 1
ATOM 1433 C C . ARG A 1 195 ? -80.591 -6.412 36.804 1.00 37.50 195 ARG A C 1
ATOM 1435 O O . ARG A 1 195 ? -80.494 -5.835 37.872 1.00 37.50 195 ARG A O 1
ATOM 1442 N N . ARG A 1 196 ? -80.616 -5.809 35.602 1.00 35.22 196 ARG A N 1
ATOM 1443 C CA . ARG A 1 196 ? -81.462 -4.669 35.139 1.00 35.22 196 ARG A CA 1
ATOM 1444 C C . ARG A 1 196 ? -81.055 -3.207 35.525 1.00 35.22 196 ARG A C 1
ATOM 1446 O O . ARG A 1 196 ? -80.712 -2.969 36.672 1.00 35.22 196 ARG A O 1
ATOM 1453 N N . PRO A 1 197 ? -81.117 -2.235 34.570 1.00 51.66 197 PRO A N 1
ATOM 1454 C CA . PRO A 1 197 ? -80.653 -0.823 34.677 1.00 51.66 197 PRO A CA 1
ATOM 1455 C C . PRO A 1 197 ? -81.812 0.111 35.157 1.00 51.66 197 PRO A C 1
ATOM 1457 O O . PRO A 1 197 ? -82.839 -0.479 35.508 1.00 51.66 197 PRO A O 1
ATOM 1460 N N . PRO A 1 198 ? -81.803 1.485 35.143 1.00 5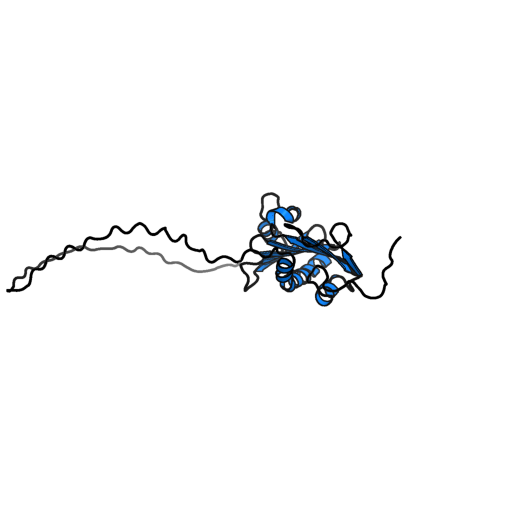3.62 198 PRO A N 1
ATOM 1461 C CA . PRO A 1 198 ? -80.951 2.479 34.433 1.00 53.62 198 PRO A CA 1
ATOM 1462 C C . PRO A 1 198 ? -80.639 3.814 35.194 1.00 53.62 198 PRO A C 1
ATOM 1464 O O . PRO A 1 198 ? -81.013 3.982 36.345 1.00 53.62 198 PRO A O 1
ATOM 1467 N N . VAL A 1 199 ? -79.991 4.784 34.512 1.00 38.53 199 VAL A N 1
ATOM 1468 C CA . VAL A 1 199 ? -80.350 6.236 34.406 1.00 38.53 199 VAL A CA 1
ATOM 1469 C C . VAL A 1 199 ? -79.148 7.214 34.370 1.00 38.53 199 VAL A C 1
ATOM 1471 O O . VAL A 1 199 ? -78.456 7.469 35.344 1.00 38.53 199 VAL A O 1
ATOM 1474 N N . VAL A 1 200 ? -78.996 7.792 33.175 1.00 44.94 200 VAL A N 1
ATOM 1475 C CA . VAL A 1 200 ? -78.574 9.139 32.726 1.00 44.94 200 VAL A CA 1
ATOM 1476 C C . VAL A 1 200 ? -78.346 10.254 33.773 1.00 44.94 200 VAL A C 1
ATOM 1478 O O . VAL A 1 200 ? -79.280 10.609 34.486 1.00 44.94 200 VAL A O 1
ATOM 1481 N N . ARG A 1 201 ? -77.224 11.006 33.659 1.00 37.88 201 ARG A N 1
ATOM 1482 C CA . ARG A 1 201 ? -77.243 12.496 33.663 1.00 37.88 201 ARG A CA 1
ATOM 1483 C C . ARG A 1 201 ? -75.993 13.171 33.052 1.00 37.88 201 ARG A C 1
ATOM 1485 O O . ARG A 1 201 ? -74.869 12.747 33.265 1.00 37.88 201 ARG A O 1
ATOM 1492 N N . ARG A 1 202 ? -76.263 14.239 32.283 1.00 37.41 202 ARG A N 1
ATOM 1493 C CA . ARG A 1 202 ? -75.399 15.144 31.481 1.00 37.41 202 ARG A CA 1
ATOM 1494 C C . ARG A 1 202 ? -74.623 16.220 32.275 1.00 37.41 202 ARG A C 1
ATOM 1496 O O . ARG A 1 202 ? -75.184 16.726 33.243 1.00 37.41 202 ARG A O 1
ATOM 1503 N N . ARG A 1 203 ? -73.525 16.723 31.661 1.00 34.97 203 ARG A N 1
ATOM 1504 C CA . ARG A 1 203 ? -73.104 18.136 31.331 1.00 34.97 203 ARG A CA 1
ATOM 1505 C C . ARG A 1 203 ? -71.579 18.311 31.528 1.00 34.97 203 ARG A C 1
ATOM 1507 O O . ARG A 1 203 ? -71.091 17.963 32.589 1.00 34.97 203 ARG A O 1
ATOM 1514 N N . SER A 1 204 ? -70.792 18.600 30.475 1.00 33.97 204 SER A N 1
ATOM 1515 C CA . SER A 1 204 ? -70.308 19.938 30.009 1.00 33.97 204 SER A CA 1
ATOM 1516 C C . SER A 1 204 ? -69.444 20.655 31.075 1.00 33.97 204 SER A C 1
ATOM 1518 O O . SER A 1 204 ? -69.898 20.767 32.202 1.00 33.97 204 SER A O 1
ATOM 1520 N N . SER A 1 205 ? -68.240 21.207 30.839 1.00 35.72 205 SER A N 1
ATOM 1521 C CA . SER A 1 205 ? -67.825 22.129 29.761 1.00 35.72 205 SER A CA 1
ATOM 1522 C C . SER A 1 205 ? -66.305 22.438 29.806 1.00 35.72 205 SER A C 1
ATOM 1524 O O . SER A 1 205 ? -65.741 22.458 30.890 1.00 35.72 205 SER A O 1
ATOM 1526 N N . SER A 1 206 ? -65.748 22.822 28.645 1.00 37.94 206 SER A N 1
ATOM 1527 C CA . SER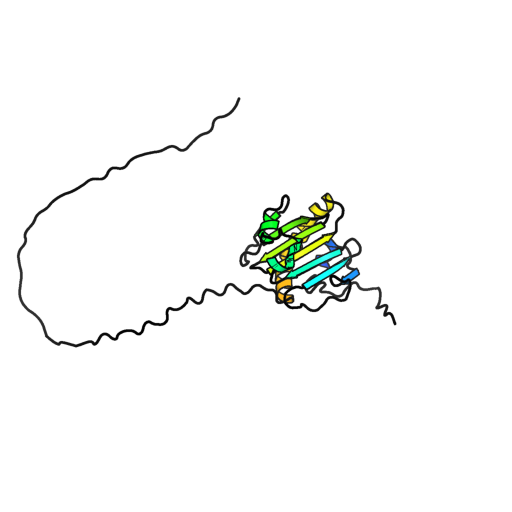 A 1 206 ? -64.799 23.935 28.380 1.00 37.94 206 SER A CA 1
ATOM 1528 C C . SER A 1 206 ? -63.378 23.963 28.984 1.00 37.94 206 SER A C 1
ATOM 1530 O O . SER A 1 206 ? -63.216 24.146 30.184 1.00 37.94 206 SER A O 1
ATOM 1532 N N . ASN A 1 207 ? -62.350 23.964 28.116 1.00 36.22 207 ASN A N 1
ATOM 1533 C CA . ASN A 1 207 ? -61.471 25.133 27.896 1.00 36.22 207 ASN A CA 1
ATOM 1534 C C . ASN A 1 207 ? -60.489 24.930 26.716 1.00 36.22 207 ASN A C 1
ATOM 1536 O O . ASN A 1 207 ? -59.848 23.892 26.593 1.00 36.22 207 ASN A O 1
ATOM 1540 N N . ALA A 1 208 ? -60.401 25.955 25.863 1.00 34.09 208 ALA A N 1
ATOM 1541 C CA . ALA A 1 208 ? -59.350 26.236 24.866 1.00 34.09 208 ALA A CA 1
ATOM 1542 C C . ALA A 1 208 ? -58.377 27.303 25.461 1.00 34.09 208 ALA A C 1
ATOM 1544 O O . ALA A 1 208 ? -58.606 27.662 26.621 1.00 34.09 208 ALA A O 1
ATOM 1545 N N . PRO A 1 209 ? -57.393 27.917 24.750 1.00 44.50 209 PRO A N 1
ATOM 1546 C CA . PRO A 1 209 ? -56.895 27.720 23.375 1.00 44.50 209 PRO A CA 1
ATOM 1547 C C . PRO A 1 209 ? -55.341 27.688 23.236 1.00 44.50 209 PRO A C 1
ATOM 1549 O O . PRO A 1 209 ? -54.601 27.810 24.208 1.00 44.50 209 PRO A O 1
ATOM 1552 N N . ALA A 1 210 ? -54.864 27.542 21.992 1.00 39.88 210 ALA A N 1
ATOM 1553 C CA . ALA A 1 210 ? -53.473 27.726 21.549 1.00 39.88 210 ALA A CA 1
ATOM 1554 C C . ALA A 1 210 ? -53.098 29.212 21.343 1.00 39.88 210 ALA A C 1
ATOM 1556 O O . ALA A 1 210 ? -53.988 30.059 21.235 1.00 39.88 210 ALA A O 1
ATOM 1557 N N . PRO A 1 211 ? -51.797 29.503 21.161 1.00 41.69 211 PRO A N 1
ATOM 1558 C CA . PRO A 1 211 ? -51.397 30.341 20.028 1.00 41.69 211 PRO A CA 1
ATOM 1559 C C . PRO A 1 211 ? -50.179 29.782 19.270 1.00 41.69 211 PRO A C 1
ATOM 1561 O O . PRO A 1 211 ? -49.230 29.274 19.862 1.00 41.69 211 PRO A O 1
ATOM 1564 N N . GLY A 1 212 ? -50.229 29.888 17.941 1.00 34.69 212 GLY A N 1
ATOM 1565 C CA . GLY A 1 212 ? -49.078 29.723 17.058 1.00 34.69 212 GLY A CA 1
ATOM 1566 C C . GLY A 1 212 ? -48.410 31.069 16.784 1.00 34.69 212 GLY A C 1
ATOM 1567 O O . GLY A 1 212 ? -49.096 32.086 16.696 1.00 34.69 212 GLY A O 1
ATOM 1568 N N . GLU A 1 213 ? -47.093 31.047 16.600 1.00 36.50 213 GLU A N 1
ATOM 1569 C CA . GLU A 1 213 ? -46.316 32.155 16.048 1.00 36.50 213 GLU A CA 1
ATOM 1570 C C . GLU A 1 213 ? -45.467 31.682 14.859 1.00 36.50 213 GLU A C 1
ATOM 1572 O O . GLU A 1 213 ? -44.985 30.551 14.803 1.00 36.50 213 GLU A O 1
ATOM 1577 N N . GLN A 1 214 ? -45.392 32.598 13.895 1.00 35.62 214 GLN A N 1
ATOM 1578 C CA . GLN A 1 214 ? -44.675 32.625 12.616 1.00 35.62 214 GLN A CA 1
ATOM 1579 C C . GLN A 1 214 ? -43.142 32.501 12.841 1.00 35.62 214 GLN A C 1
ATOM 1581 O O . GLN A 1 214 ? -42.685 32.698 13.957 1.00 35.62 214 GLN A O 1
ATOM 1586 N N . THR A 1 215 ? -42.280 32.154 11.875 1.00 38.00 215 THR A N 1
ATOM 1587 C CA . THR A 1 215 ? -41.966 32.969 10.687 1.00 38.00 215 THR A CA 1
ATOM 1588 C C . THR A 1 215 ? -41.217 32.211 9.584 1.00 38.00 215 THR A C 1
ATOM 1590 O O . THR A 1 215 ? -40.299 31.430 9.802 1.00 38.00 215 THR A O 1
ATOM 1593 N N . THR A 1 216 ? -41.633 32.564 8.373 1.00 35.25 216 THR A N 1
ATOM 1594 C CA . THR A 1 216 ? -41.040 32.414 7.042 1.00 35.25 216 THR A CA 1
ATOM 1595 C C . THR A 1 216 ? -39.774 33.277 6.872 1.00 35.25 216 THR A C 1
ATOM 1597 O O . THR A 1 216 ? -39.791 34.429 7.301 1.00 35.25 216 THR A O 1
ATOM 1600 N N . ASN A 1 217 ? -38.719 32.762 6.216 1.00 42.03 217 ASN A N 1
ATOM 1601 C CA . ASN A 1 217 ? -38.109 33.344 4.998 1.00 42.03 217 ASN A CA 1
ATOM 1602 C C . ASN A 1 217 ? -36.821 32.607 4.575 1.00 42.03 217 ASN A C 1
ATOM 1604 O O . ASN A 1 217 ? -35.765 32.764 5.181 1.00 42.03 217 ASN A O 1
ATOM 1608 N N . ASP A 1 218 ? -36.948 31.855 3.483 1.00 37.75 218 ASP A N 1
ATOM 1609 C CA . ASP A 1 218 ? -35.880 31.426 2.578 1.00 37.75 218 ASP A CA 1
ATOM 1610 C C . ASP A 1 218 ? -35.737 32.444 1.427 1.00 37.75 218 ASP A C 1
ATOM 1612 O O . ASP A 1 218 ? -36.720 33.089 1.062 1.00 37.75 218 ASP A O 1
ATOM 1616 N N . GLN A 1 219 ? -34.548 32.455 0.801 1.00 39.22 219 GLN A N 1
ATOM 1617 C CA . GLN A 1 219 ? -34.218 33.004 -0.536 1.00 39.22 219 GLN A CA 1
ATOM 1618 C C . GLN A 1 219 ? -34.162 34.548 -0.673 1.00 39.22 219 GLN A C 1
ATOM 1620 O O . GLN A 1 219 ? -34.951 35.267 -0.083 1.00 39.22 219 GLN A O 1
ATOM 1625 N N . ALA A 1 220 ? -33.269 35.177 -1.448 1.00 38.16 220 ALA A N 1
ATOM 1626 C CA . ALA A 1 220 ? -32.278 34.737 -2.429 1.00 38.16 220 ALA A CA 1
ATOM 1627 C C . ALA A 1 220 ? -31.201 35.830 -2.652 1.00 38.16 220 ALA A C 1
ATOM 1629 O O . ALA A 1 220 ? -31.341 36.968 -2.215 1.00 38.16 220 ALA A O 1
ATOM 1630 N N . ALA A 1 221 ? -30.150 35.401 -3.356 1.00 41.06 221 ALA A N 1
ATOM 1631 C CA . ALA A 1 221 ? -29.066 36.115 -4.029 1.00 41.06 221 ALA A CA 1
ATOM 1632 C C . ALA A 1 221 ? -29.274 37.594 -4.402 1.00 41.06 221 ALA A C 1
ATOM 1634 O O . ALA A 1 221 ? -30.291 37.936 -4.991 1.00 41.06 221 ALA A O 1
ATOM 1635 N N . ASP A 1 222 ? -28.211 38.395 -4.244 1.00 38.34 222 ASP A N 1
ATOM 1636 C CA . ASP A 1 222 ? -27.766 39.288 -5.320 1.00 38.34 222 ASP A CA 1
ATOM 1637 C C . ASP A 1 222 ? -26.287 39.715 -5.169 1.00 38.34 222 ASP A C 1
ATOM 1639 O O . ASP A 1 222 ? -25.777 40.006 -4.085 1.00 38.34 222 ASP A O 1
ATOM 1643 N N . SER A 1 223 ? -25.597 39.714 -6.297 1.00 42.94 223 SER A N 1
ATOM 1644 C CA . SER A 1 223 ? -24.315 40.345 -6.631 1.00 42.94 223 SER A CA 1
ATOM 1645 C C . SER A 1 223 ? -24.356 40.427 -8.155 1.00 42.94 223 SER A C 1
ATOM 1647 O O . SER A 1 223 ? -24.722 39.421 -8.774 1.00 42.94 223 SER A O 1
ATOM 1649 N N . PRO A 1 224 ? -23.974 41.552 -8.789 1.00 53.75 224 PRO A N 1
ATOM 1650 C CA . PRO A 1 224 ? -22.574 41.983 -8.739 1.00 53.75 224 PRO A CA 1
ATOM 1651 C C . PRO A 1 224 ? -22.328 43.507 -8.825 1.00 53.75 224 PRO A C 1
ATOM 1653 O O . PRO A 1 224 ? -23.198 44.292 -9.200 1.00 53.75 224 PRO A O 1
ATOM 1656 N N . GLY A 1 225 ? -21.083 43.894 -8.538 1.00 38.44 225 GLY A N 1
ATOM 1657 C CA . GLY A 1 225 ? -20.488 45.207 -8.798 1.00 38.44 225 GLY A CA 1
ATOM 1658 C C . GLY A 1 225 ? -18.996 45.172 -8.520 1.00 38.44 225 GLY A C 1
ATOM 1659 O O . GLY A 1 225 ? -18.651 44.838 -7.367 1.00 38.44 225 GLY A O 1
#

Secondary structure (DSSP, 8-state):
------TTS-SPSSBTTTB-HHHHHHHHSSEEEEE-TTSSPPPPPBTTBEEEEEEESS-EEEEEEES-HHHHTGGGS-TTS-HHHHHHHSTT-EEEE-TTSSS-EEEEEEETTEEEEEEEETTEEEEEEEE-SSHHHHHHHHHHHHHHHHHHHHHHHHHTT-PPPP-----------------------------------------------------------

Radius of gyration: 33.36 Å; chains: 1; bounding box: 111×67×59 Å

pLDDT: mean 77.35, std 23.85, range [31.38, 98.56]

Sequence (225 aa):
MWFHLRWGTGPAEPMCLVMTRQDVRPLVGEAVSVSDDRGGPIPSPEPGYWACSVHGESASIRVEATPDADERLSNYKDPETPVLQTLTTRRGATSQPIPGTAGAVVVSWTQDGSAHAGWFEAGSAVVVSMDISDDAAATARLGDLAHLLKRRAPQLLDATGFTPPSPQPNRGTTDAPTPAVSPTVTATMTSPPSRRPPVVRRRSSSNAPAPGEQTTNDQAADSPG

Foldseek 3Di:
DDDPDDDDDADDPPALQFRDCVLCCVPANGWHDKAFPVRHHADQQDAAKGKMKTHHPHWIKIKIKGLACQVPVPVQADVPDRNVRRQPPDPPKDKDFDPPAQGWIKIWDDDPQKTKIKIDDPRIIMMMIIRHNDPVVSSVCRVSRSVSCSVPVQVSCVSSVSHPPDPDPPPPPPPDPPPDPDPDDDDDDDDDDDDDDDDDDDDDDDDDDDDDDDDDDDDDDDDDD